Protein AF-A0A0F2T5V6-F1 (afdb_monomer)

Solvent-accessible surface area (backbone atoms only — not comparable to full-atom values): 11449 Å² total; per-residue (Å²): 108,44,72,58,45,30,74,75,73,66,50,85,58,50,65,55,74,74,67,22,70,65,42,23,23,46,69,69,61,73,32,53,75,87,64,97,45,69,65,64,42,52,53,49,51,52,53,54,53,60,55,44,34,98,45,65,91,40,64,34,50,67,50,94,61,90,59,61,88,82,62,82,61,71,64,54,71,70,58,58,59,87,53,86,87,57,65,39,65,46,63,62,56,50,34,65,69,25,43,89,42,48,70,47,66,53,26,66,60,22,43,55,20,37,46,36,30,45,31,28,47,83,26,32,42,34,35,38,40,29,32,17,31,73,27,80,57,7,29,43,41,49,59,29,17,48,54,50,15,53,49,46,44,51,28,34,60,32,54,27,31,37,39,35,44,36,32,26,72,23,62,58,84,50,70,66,39,58,77,70,36,30,71,70,32,41,46,41,28,56,48,27,60,72,68,47,77,42,60,73,46,78,46,79,77,72,40,80,33,87,94,95

pLDDT: mean 96.53, std 2.84, range [79.25, 98.88]

Foldseek 3Di:
DQVVCCVPVVDHDDPCRVDNPCCCLAPVVNAFDDDPDDVVVVVVVVVVVQQFDPFLVDFGDFDQAPADLPDDLVVLVVQQDPPLVDFGAVLVVCLSQFGVNDWDWTSCNYPVQWTWIWTHHNRGTATEIEGHCVPPHSADALGSLQRQLVSLQRCQSRLHEYEYEDDYQYHDDDPCRVVVPVVVSNVSNVVSVVPRPHHYHYDYSHDDDDPD

Nearest PDB structures (foldseek):
  7w5u-assembly1_D  TM=9.999E-01  e=1.428E-34  Streptomyces antibioticus
  8pn7-assembly1_A  TM=9.880E-01  e=5.980E-26  Methylorubrum extorquens AM1
  3n6r-assembly1_J  TM=9.888E-01  e=7.701E-26  Roseobacter denitrificans OCh 114
  6ybq-assembly1_D  TM=9.813E-01  e=3.606E-26  Methylorubrum extorquens AM1
  6ybp-assembly1_C  TM=9.726E-01  e=3.385E-26  Methylorubrum extorquens AM1

Radius of gyration: 18.68 Å; Cα contacts (8 Å, |Δi|>4): 381; chains: 1; bounding box: 42×42×58 Å

Structure (mmCIF, N/CA/C/O backbone):
data_AF-A0A0F2T5V6-F1
#
_entry.id   AF-A0A0F2T5V6-F1
#
loop_
_atom_site.group_PDB
_atom_site.id
_atom_site.type_symbol
_atom_site.label_atom_id
_atom_site.label_alt_id
_atom_site.label_comp_id
_atom_site.label_asym_id
_atom_site.label_entity_id
_atom_site.label_seq_id
_atom_site.pdbx_PDB_ins_code
_atom_site.Cartn_x
_atom_site.Cartn_y
_atom_site.Cartn_z
_atom_site.occupancy
_atom_site.B_iso_or_equiv
_atom_site.auth_seq_id
_atom_site.auth_comp_id
_atom_site.auth_asym_id
_atom_site.auth_atom_id
_atom_site.pdbx_PDB_model_num
ATOM 1 N N . GLY A 1 1 ? -12.783 -8.628 25.492 1.00 85.62 1 GLY A N 1
ATOM 2 C CA . GLY A 1 1 ? -14.042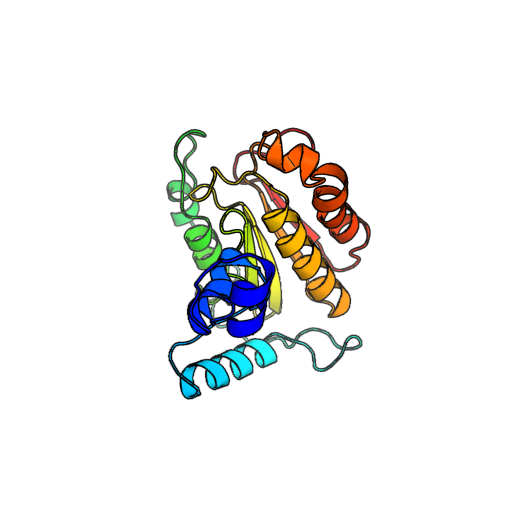 -9.259 25.049 1.00 85.62 1 GLY A CA 1
ATOM 3 C C . GLY A 1 1 ? -15.196 -8.306 25.300 1.00 85.62 1 GLY A C 1
ATOM 4 O O . GLY A 1 1 ? -15.058 -7.493 26.211 1.00 85.62 1 GLY A O 1
ATOM 5 N N . PRO A 1 2 ? -16.294 -8.378 24.528 1.00 91.31 2 PRO A N 1
ATOM 6 C CA . PRO A 1 2 ? -17.406 -7.427 24.624 1.00 91.31 2 PRO A CA 1
ATOM 7 C C . PRO A 1 2 ? -17.995 -7.271 26.028 1.00 91.31 2 PRO A C 1
ATOM 9 O O . PRO A 1 2 ? -18.293 -6.155 26.434 1.00 91.31 2 PRO A O 1
ATOM 12 N N . ASP A 1 3 ? -18.052 -8.357 26.803 1.00 92.44 3 ASP A N 1
ATOM 13 C CA . ASP A 1 3 ? -18.577 -8.334 28.175 1.00 92.44 3 ASP A CA 1
ATOM 14 C C . ASP A 1 3 ? -17.782 -7.389 29.090 1.00 92.44 3 ASP A C 1
ATOM 16 O O . ASP A 1 3 ? -18.350 -6.679 29.917 1.00 92.44 3 ASP A O 1
ATOM 20 N N . VAL A 1 4 ? -16.457 -7.334 28.911 1.00 94.25 4 VAL A N 1
ATOM 21 C CA . VAL A 1 4 ? -15.575 -6.442 29.679 1.00 94.25 4 VAL A CA 1
ATOM 22 C C . VAL A 1 4 ? -15.739 -4.993 29.225 1.00 94.25 4 VAL A C 1
ATOM 24 O O . VAL A 1 4 ? -15.753 -4.097 30.063 1.00 94.25 4 VAL A O 1
ATOM 27 N N . VAL A 1 5 ? -15.899 -4.761 27.917 1.00 91.88 5 VAL A N 1
ATOM 28 C CA . VAL A 1 5 ? -16.151 -3.418 27.368 1.00 91.88 5 VAL A CA 1
ATOM 29 C C . VAL A 1 5 ? -17.453 -2.874 27.949 1.00 91.88 5 VAL A C 1
ATOM 31 O O . VAL A 1 5 ? -17.449 -1.812 28.562 1.00 91.88 5 VAL A O 1
ATOM 34 N N . GLN A 1 6 ? -18.532 -3.655 27.900 1.00 93.00 6 GLN A N 1
ATOM 35 C CA . GLN A 1 6 ? -19.812 -3.246 28.467 1.00 93.00 6 GLN A CA 1
ATOM 36 C C . GLN A 1 6 ? -19.730 -2.986 29.977 1.00 93.00 6 GLN A C 1
ATOM 38 O O . GLN A 1 6 ? -20.313 -2.016 30.458 1.00 93.00 6 GLN A O 1
ATOM 43 N N . ALA A 1 7 ? -19.012 -3.822 30.731 1.00 93.94 7 ALA A N 1
ATOM 44 C CA . ALA A 1 7 ? -18.882 -3.654 32.177 1.00 93.94 7 ALA A CA 1
ATOM 45 C C . ALA A 1 7 ? -18.108 -2.384 32.578 1.00 93.94 7 ALA A C 1
ATOM 47 O O . ALA A 1 7 ? -18.398 -1.808 33.624 1.00 93.94 7 ALA A O 1
ATOM 48 N N . VAL A 1 8 ? -17.130 -1.953 31.771 1.00 95.50 8 VAL A N 1
ATOM 49 C CA . VAL A 1 8 ? -16.240 -0.824 32.096 1.00 95.50 8 VAL A CA 1
ATOM 50 C C . VAL A 1 8 ? -16.706 0.489 31.467 1.00 95.50 8 VAL A C 1
ATOM 52 O O . VAL A 1 8 ? -16.683 1.521 32.133 1.00 95.50 8 VAL A O 1
ATOM 55 N N . THR A 1 9 ? -17.115 0.472 30.197 1.00 92.12 9 THR A N 1
ATOM 56 C CA . THR A 1 9 ? -17.469 1.681 29.432 1.00 92.12 9 THR A CA 1
ATOM 57 C C . THR A 1 9 ? -18.978 1.861 29.268 1.00 92.12 9 THR A C 1
ATOM 59 O O . THR A 1 9 ? -19.432 2.954 28.942 1.00 92.12 9 THR A O 1
ATOM 62 N N . GLY A 1 10 ? -19.772 0.808 29.498 1.00 92.81 10 GLY A N 1
ATOM 63 C CA . GLY A 1 10 ? -21.214 0.798 29.236 1.00 92.81 10 GLY A CA 1
ATOM 64 C C . GLY A 1 10 ? -21.583 0.569 27.766 1.00 92.81 10 GLY A C 1
ATOM 65 O O . GLY A 1 10 ? -22.768 0.445 27.447 1.00 92.81 10 GLY A O 1
ATOM 66 N N . GLU A 1 11 ? -20.600 0.480 26.868 1.00 93.00 11 GLU A N 1
ATOM 67 C CA . GLU A 1 11 ? -20.832 0.289 25.438 1.00 93.00 11 GLU A CA 1
ATOM 68 C C . GLU A 1 11 ? -21.256 -1.151 25.132 1.00 93.00 11 GLU A C 1
ATOM 70 O O . GLU A 1 11 ? -20.617 -2.120 25.544 1.00 93.00 11 GLU A O 1
ATOM 75 N N . LYS A 1 12 ? -22.350 -1.298 24.380 1.00 93.69 12 LYS A N 1
ATOM 76 C CA . LYS A 1 12 ? -22.840 -2.599 23.914 1.00 93.69 12 LYS A CA 1
ATOM 77 C C . LYS A 1 12 ? -22.368 -2.835 22.491 1.00 93.69 12 LYS A C 1
ATOM 79 O O . LYS A 1 12 ? -22.786 -2.129 21.579 1.00 93.69 12 LYS A O 1
ATOM 84 N N . ILE A 1 13 ? -21.552 -3.863 22.302 1.00 94.56 13 ILE A N 1
ATOM 85 C CA . ILE A 1 13 ? -21.013 -4.233 20.996 1.00 94.56 13 ILE A CA 1
ATOM 86 C C . ILE A 1 13 ? -20.990 -5.754 20.855 1.00 94.56 13 ILE A C 1
ATOM 88 O O . ILE A 1 13 ? -20.848 -6.473 21.841 1.00 94.56 13 ILE A O 1
ATOM 92 N N . SER A 1 14 ? -21.175 -6.268 19.641 1.00 95.25 14 SER A N 1
ATOM 93 C CA . SER A 1 14 ? -21.030 -7.704 19.383 1.00 95.25 14 SER A CA 1
ATOM 94 C C . SER A 1 14 ? -19.549 -8.090 19.301 1.00 95.25 14 SER A C 1
ATOM 96 O O . SER A 1 14 ? -18.686 -7.230 19.133 1.00 95.25 14 SER A O 1
ATOM 98 N N . GLN A 1 15 ? -19.229 -9.387 19.372 1.00 93.25 15 GLN A N 1
ATOM 99 C CA . GLN A 1 15 ? -17.853 -9.849 19.128 1.00 93.25 15 GLN A CA 1
ATOM 100 C C . GLN A 1 15 ? -17.358 -9.424 17.738 1.00 93.25 15 GLN A C 1
ATOM 102 O O . GLN A 1 15 ? -16.267 -8.873 17.623 1.00 93.25 15 GLN A O 1
ATOM 107 N N . ASN A 1 16 ? -18.196 -9.598 16.709 1.00 92.75 16 ASN A N 1
ATOM 108 C CA . ASN A 1 16 ? -17.859 -9.209 15.341 1.00 92.75 16 ASN A CA 1
ATOM 109 C C . ASN A 1 16 ? -17.735 -7.684 15.174 1.00 92.75 16 ASN A C 1
ATOM 111 O O . ASN A 1 16 ? -16.861 -7.211 14.462 1.00 92.75 16 ASN A O 1
ATOM 115 N N . GLY A 1 17 ? -18.572 -6.900 15.859 1.00 92.69 17 GLY A N 1
ATOM 116 C CA . GLY A 1 17 ? -18.463 -5.439 15.844 1.00 92.69 17 GLY A CA 1
ATOM 117 C C . GLY A 1 17 ? -17.223 -4.920 16.575 1.00 92.69 17 GLY A C 1
ATOM 118 O O . GLY A 1 17 ? -16.722 -3.856 16.237 1.00 92.69 17 GLY A O 1
ATOM 119 N N . LEU A 1 18 ? -16.718 -5.666 17.562 1.00 92.81 18 LEU A N 1
ATOM 120 C CA . LEU A 1 18 ? -15.536 -5.282 18.333 1.00 92.81 18 LEU A CA 1
ATOM 121 C C . LEU A 1 18 ? -14.221 -5.645 17.630 1.00 92.81 18 LEU A C 1
ATOM 123 O O . LEU A 1 18 ? -13.251 -4.900 17.739 1.00 92.81 18 LEU A O 1
ATOM 127 N N . GLY A 1 19 ? -14.167 -6.794 16.956 1.00 95.19 19 GLY A N 1
ATOM 128 C CA . GLY A 1 19 ? -12.924 -7.332 16.389 1.00 95.19 19 GLY A CA 1
ATOM 129 C C . GLY A 1 19 ? -13.145 -8.345 15.271 1.00 95.19 19 GLY A C 1
ATOM 130 O O . GLY A 1 19 ? -12.407 -9.318 15.156 1.00 95.19 19 GLY A O 1
ATOM 131 N N . GLY A 1 20 ? -14.206 -8.167 14.489 1.00 96.62 20 GLY A N 1
ATOM 132 C CA . GLY A 1 20 ? -14.437 -8.947 13.279 1.00 96.62 20 GLY A CA 1
ATOM 133 C C . GLY A 1 20 ? -13.433 -8.618 12.175 1.00 96.62 20 GLY A C 1
ATOM 134 O O . GLY A 1 20 ? -12.728 -7.607 12.226 1.00 96.62 20 GLY A O 1
ATOM 135 N N . ALA A 1 21 ? -13.411 -9.460 11.142 1.00 96.75 21 ALA A N 1
ATOM 136 C CA . ALA A 1 21 ? -12.514 -9.312 9.997 1.00 96.75 21 ALA A CA 1
ATOM 137 C C . ALA A 1 21 ? -12.639 -7.927 9.331 1.00 96.75 21 ALA A C 1
ATOM 139 O O . ALA A 1 21 ? -11.629 -7.257 9.124 1.00 96.75 21 ALA A O 1
ATOM 140 N N . ASP A 1 22 ? -13.866 -7.446 9.100 1.00 96.12 22 ASP A N 1
ATOM 141 C CA . ASP A 1 22 ? -14.113 -6.129 8.493 1.00 96.12 22 ASP A CA 1
ATOM 142 C C . ASP A 1 22 ? -13.611 -4.965 9.356 1.00 96.12 22 ASP A C 1
ATOM 144 O O . ASP A 1 22 ? -13.083 -3.983 8.836 1.00 96.12 22 ASP A O 1
ATOM 148 N N . VAL A 1 23 ? -13.721 -5.076 10.684 1.00 97.44 23 VAL A N 1
ATOM 149 C CA . VAL A 1 23 ? -13.204 -4.057 11.611 1.00 97.44 23 VAL A CA 1
ATOM 150 C C . VAL A 1 23 ? -11.684 -3.988 11.499 1.00 97.44 23 VAL A C 1
ATOM 152 O O . VAL A 1 23 ? -11.110 -2.902 11.408 1.00 97.44 23 VAL A O 1
ATOM 155 N N . HIS A 1 24 ? -11.023 -5.143 11.449 1.00 98.19 24 HIS A N 1
ATOM 156 C CA . HIS A 1 24 ? -9.570 -5.203 11.353 1.00 98.19 24 HIS A CA 1
ATOM 157 C C . HIS A 1 24 ? -9.019 -4.829 9.978 1.00 98.19 24 HIS A C 1
ATOM 159 O O . HIS A 1 24 ? -7.926 -4.265 9.917 1.00 98.19 24 HIS A O 1
ATOM 165 N N . ALA A 1 25 ? -9.765 -5.099 8.908 1.00 97.56 25 ALA A N 1
ATOM 166 C CA . ALA A 1 25 ? -9.375 -4.783 7.539 1.00 97.56 25 ALA A CA 1
ATOM 167 C C . ALA A 1 25 ? -9.751 -3.366 7.096 1.00 97.56 25 ALA A C 1
ATOM 169 O O . ALA A 1 25 ? -9.127 -2.851 6.178 1.00 97.56 25 ALA A O 1
ATOM 170 N N . GLY A 1 26 ? -10.774 -2.752 7.702 1.00 97.00 26 GLY A N 1
ATOM 171 C CA . GLY A 1 26 ? -11.292 -1.443 7.293 1.00 97.00 26 GLY A CA 1
ATOM 172 C C . GLY A 1 26 ? -11.039 -0.309 8.284 1.00 97.00 26 GLY A C 1
ATOM 173 O O . GLY A 1 26 ? -10.899 0.841 7.878 1.00 97.00 26 GLY A O 1
ATOM 174 N N . VAL A 1 27 ? -10.959 -0.610 9.585 1.00 96.38 27 VAL A N 1
ATOM 175 C CA . VAL A 1 27 ? -10.883 0.416 10.639 1.00 96.38 27 VAL A CA 1
ATOM 176 C C . VAL A 1 27 ? -9.536 0.385 11.347 1.00 96.38 27 VAL A C 1
ATOM 178 O O . VAL A 1 27 ? -8.828 1.389 11.364 1.00 96.38 27 VAL A O 1
ATOM 181 N N . SER A 1 28 ? -9.164 -0.757 11.930 1.00 97.12 28 SER A N 1
ATOM 182 C CA . SER A 1 28 ? -7.981 -0.821 12.794 1.00 97.12 28 SER A CA 1
ATOM 183 C C . SER A 1 28 ? -6.663 -1.047 12.049 1.00 97.12 28 SER A C 1
ATOM 185 O O . SER A 1 28 ? -5.615 -0.923 12.674 1.00 97.12 28 SER A O 1
ATOM 187 N N . GLY A 1 29 ? -6.698 -1.455 10.774 1.00 97.25 29 GLY A N 1
ATOM 188 C CA . GLY A 1 29 ? -5.494 -1.760 9.985 1.00 97.25 29 GLY A CA 1
ATOM 189 C C . GLY A 1 29 ? -4.678 -2.945 10.508 1.00 97.25 29 GLY A C 1
ATOM 190 O O . GLY A 1 29 ? -3.466 -2.996 10.331 1.00 97.25 29 GLY A O 1
ATOM 191 N N . VAL A 1 30 ? -5.320 -3.872 11.228 1.00 98.25 30 VAL A N 1
ATOM 192 C CA . VAL A 1 30 ? -4.646 -5.055 11.793 1.00 98.25 30 VAL A CA 1
ATOM 193 C C . VAL A 1 30 ? -4.610 -6.198 10.779 1.00 98.25 30 VAL A C 1
ATOM 195 O O . VAL A 1 30 ? -3.648 -6.966 10.764 1.00 98.25 30 VAL A O 1
ATOM 198 N N . SER A 1 31 ? -5.641 -6.318 9.934 1.00 98.06 31 SER A N 1
ATOM 199 C CA . SER A 1 31 ? -5.705 -7.349 8.896 1.00 98.06 31 SER A CA 1
ATOM 200 C C . SER A 1 31 ? -5.347 -6.771 7.534 1.00 98.06 31 SER A C 1
ATOM 202 O O . SER A 1 31 ? -5.995 -5.838 7.069 1.00 98.06 31 SER A O 1
ATOM 204 N N . HIS A 1 32 ? -4.356 -7.373 6.879 1.00 98.38 32 HIS A N 1
ATOM 205 C CA . HIS A 1 32 ? -3.864 -6.953 5.563 1.00 98.38 32 HIS A CA 1
ATOM 206 C C . HIS A 1 32 ? -4.766 -7.415 4.418 1.00 98.38 32 HIS A C 1
ATOM 208 O O . HIS A 1 32 ? -4.920 -6.695 3.435 1.00 98.38 32 HIS A O 1
ATOM 214 N N . PHE A 1 33 ? -5.363 -8.595 4.586 1.00 97.81 33 PHE A N 1
ATOM 215 C CA . PHE A 1 33 ? -6.243 -9.258 3.633 1.00 97.81 33 PHE A CA 1
ATOM 216 C C . PHE A 1 33 ? -7.407 -9.887 4.396 1.00 97.81 33 PHE A C 1
ATOM 218 O O . PHE A 1 33 ? -7.238 -10.300 5.548 1.00 97.81 33 PHE A O 1
ATOM 225 N N . ILE A 1 34 ? -8.578 -9.951 3.769 1.00 96.94 34 ILE A N 1
ATOM 226 C CA . ILE A 1 34 ? -9.731 -10.716 4.248 1.00 96.94 34 ILE A CA 1
ATOM 227 C C . ILE A 1 34 ? -10.423 -11.349 3.048 1.00 96.94 34 ILE A C 1
ATOM 229 O O . ILE A 1 34 ? -10.486 -10.741 1.982 1.00 96.94 34 ILE A O 1
ATOM 233 N N . TYR A 1 35 ? -10.941 -12.555 3.243 1.00 96.94 35 TYR A N 1
ATOM 234 C CA . TYR A 1 35 ? -11.615 -13.343 2.217 1.00 96.94 35 TYR A CA 1
ATOM 235 C C . TYR A 1 35 ? -12.868 -13.970 2.814 1.00 96.94 35 TYR A C 1
ATOM 237 O O . TYR A 1 35 ? -12.939 -14.184 4.027 1.00 96.94 35 TYR A O 1
ATOM 245 N N . ASP A 1 36 ? -13.843 -14.257 1.958 1.00 95.69 36 ASP A N 1
ATOM 246 C CA . ASP A 1 36 ? -15.141 -14.784 2.385 1.00 95.69 36 ASP A CA 1
ATOM 247 C C . ASP A 1 36 ? -15.061 -16.257 2.822 1.00 95.69 36 ASP A C 1
ATOM 249 O O . ASP A 1 36 ? -15.913 -16.730 3.577 1.00 95.69 36 ASP A O 1
ATOM 253 N N . ASP A 1 37 ? -14.024 -16.977 2.384 1.00 97.81 37 ASP A N 1
ATOM 254 C CA . ASP A 1 37 ? -13.822 -18.392 2.674 1.00 97.81 37 ASP A CA 1
ATOM 255 C C . ASP A 1 37 ? -12.334 -18.787 2.790 1.00 97.81 37 ASP A C 1
ATOM 257 O O . ASP A 1 37 ? -11.419 -18.070 2.372 1.00 97.81 37 ASP A O 1
ATOM 261 N N . GLU A 1 38 ? -12.094 -19.954 3.394 1.00 98.06 38 GLU A N 1
ATOM 262 C CA . GLU A 1 38 ? -10.749 -20.482 3.648 1.00 98.06 38 GLU A CA 1
ATOM 263 C C . GLU A 1 38 ? -10.004 -20.877 2.371 1.00 98.06 38 GLU A C 1
ATOM 265 O O . GLU A 1 38 ? -8.781 -20.746 2.323 1.00 98.06 38 GLU A O 1
ATOM 270 N N . GLN A 1 39 ? -10.714 -21.363 1.350 1.00 98.12 39 GLN A N 1
ATOM 271 C CA . GLN A 1 39 ? -10.089 -21.811 0.112 1.00 98.12 39 GLN A CA 1
ATOM 272 C C . GLN A 1 39 ? -9.486 -20.613 -0.625 1.00 98.12 39 GLN A C 1
ATOM 274 O O . GLN A 1 39 ? -8.284 -20.623 -0.893 1.00 98.12 39 GLN A O 1
ATOM 279 N N . SER A 1 40 ? -10.280 -19.562 -0.845 1.00 97.00 40 SER A N 1
ATOM 280 C CA . SER A 1 40 ? -9.825 -18.302 -1.443 1.00 97.00 40 SER A CA 1
ATOM 281 C C . SER A 1 40 ? -8.666 -17.698 -0.641 1.00 97.00 40 SER A C 1
ATOM 283 O O . SER A 1 40 ? -7.647 -17.303 -1.201 1.00 97.00 40 SER A O 1
ATOM 285 N N . CYS A 1 41 ? -8.759 -17.714 0.695 1.00 97.88 41 CYS A N 1
ATOM 286 C CA . CYS A 1 41 ? -7.687 -17.240 1.572 1.00 97.88 41 CYS A CA 1
ATOM 287 C C . CYS A 1 41 ? -6.370 -18.010 1.371 1.00 97.88 41 CYS A C 1
ATOM 289 O O . CYS A 1 41 ? -5.303 -17.410 1.248 1.00 97.88 41 CYS A O 1
ATOM 291 N N . ILE A 1 42 ? -6.422 -19.343 1.321 1.00 98.38 42 ILE A N 1
ATOM 292 C CA . ILE A 1 42 ? -5.227 -20.177 1.141 1.00 98.38 42 ILE A CA 1
ATOM 293 C C . ILE A 1 42 ? -4.636 -19.999 -0.262 1.00 98.38 42 ILE A C 1
ATOM 295 O O . ILE A 1 42 ? -3.411 -19.968 -0.399 1.00 98.38 42 ILE A O 1
ATOM 299 N N . GLU A 1 43 ? -5.468 -19.888 -1.297 1.00 97.88 43 GLU A N 1
ATOM 300 C CA . GLU A 1 43 ? -5.024 -19.630 -2.673 1.00 97.88 43 GLU A CA 1
ATOM 301 C C . GLU A 1 43 ? -4.251 -18.307 -2.764 1.00 97.88 43 GLU A C 1
ATOM 303 O O . GLU A 1 43 ? -3.125 -18.276 -3.268 1.00 97.88 43 GLU A O 1
ATOM 308 N N . GLU A 1 44 ? -4.772 -17.255 -2.146 1.00 97.50 44 GLU A N 1
ATOM 309 C CA . GLU A 1 44 ? -4.145 -15.934 -2.118 1.00 97.50 44 GLU A CA 1
ATOM 310 C C . GLU A 1 44 ? -2.877 -15.889 -1.261 1.00 97.50 44 GLU A C 1
ATOM 312 O O . GLU A 1 44 ? -1.883 -15.270 -1.636 1.00 97.50 44 GLU A O 1
ATOM 317 N N . VAL A 1 45 ? -2.833 -16.631 -0.150 1.00 98.38 45 VAL A N 1
ATOM 318 C CA . VAL A 1 45 ? -1.589 -16.815 0.616 1.00 98.38 45 VAL A CA 1
AT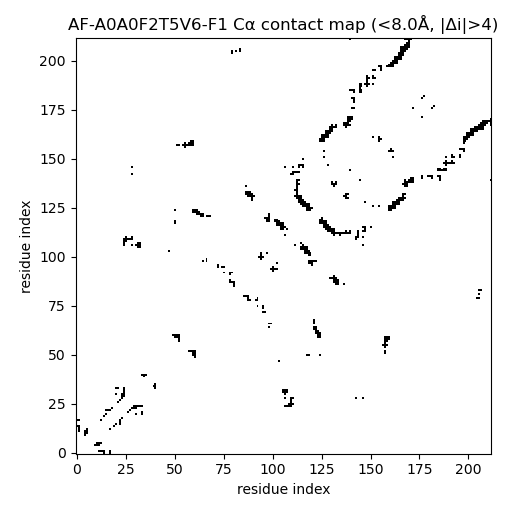OM 319 C C . VAL A 1 45 ? -0.515 -17.486 -0.243 1.00 98.38 45 VAL A C 1
ATOM 321 O O . VAL A 1 45 ? 0.654 -17.102 -0.175 1.00 98.38 45 VAL A O 1
ATOM 324 N N . ARG A 1 46 ? -0.874 -18.469 -1.079 1.00 98.19 46 ARG A N 1
ATOM 325 C CA . ARG A 1 46 ? 0.084 -19.097 -2.006 1.00 98.19 46 ARG A CA 1
ATOM 326 C C . ARG A 1 46 ? 0.548 -18.115 -3.076 1.00 98.19 46 ARG A C 1
ATOM 328 O O . ARG A 1 46 ? 1.735 -18.125 -3.401 1.00 98.19 46 ARG A O 1
ATOM 335 N N . TYR A 1 47 ? -0.346 -17.265 -3.579 1.00 97.81 47 TYR A N 1
ATOM 336 C CA . TYR A 1 47 ? 0.020 -16.217 -4.525 1.00 97.81 47 TYR A CA 1
ATOM 337 C C . TYR A 1 47 ? 0.971 -15.192 -3.892 1.00 97.81 47 TYR A C 1
ATOM 339 O O . TYR A 1 47 ? 2.045 -14.944 -4.440 1.00 97.81 47 TYR A O 1
ATOM 347 N N . LEU A 1 48 ? 0.679 -14.711 -2.680 1.00 98.25 48 LEU A N 1
ATOM 348 C CA . LEU A 1 48 ? 1.577 -13.849 -1.907 1.00 98.25 48 LEU A CA 1
ATOM 349 C C . LEU A 1 48 ? 2.962 -14.484 -1.726 1.00 98.25 48 LEU A C 1
ATOM 351 O O . LEU A 1 48 ? 3.976 -13.840 -1.983 1.00 98.25 48 LEU A O 1
ATOM 355 N N . LEU A 1 49 ? 3.027 -15.755 -1.319 1.00 98.06 49 LEU A N 1
ATOM 356 C CA . LEU A 1 49 ? 4.301 -16.466 -1.161 1.00 98.06 49 LEU A CA 1
ATOM 357 C C . LEU A 1 49 ? 5.068 -16.604 -2.482 1.00 98.06 49 LEU A C 1
ATOM 359 O O . LEU A 1 49 ? 6.294 -16.639 -2.464 1.00 98.06 49 LEU A O 1
ATOM 363 N N . SER A 1 50 ? 4.375 -16.642 -3.623 1.00 97.62 50 SER A N 1
ATOM 364 C CA . SER A 1 50 ? 5.018 -16.637 -4.942 1.00 97.62 50 SER A CA 1
ATOM 365 C C . SER A 1 50 ? 5.679 -15.299 -5.293 1.00 97.62 50 SER A C 1
ATOM 367 O O . SER A 1 50 ? 6.499 -15.261 -6.207 1.00 97.62 50 SER A O 1
ATOM 369 N N . LEU A 1 51 ? 5.347 -14.216 -4.583 1.00 98.25 51 LEU A N 1
ATOM 370 C CA . LEU A 1 51 ? 5.907 -12.872 -4.765 1.00 98.25 51 LEU A CA 1
ATOM 371 C C . LEU A 1 51 ? 7.013 -12.553 -3.744 1.00 98.25 51 LEU A C 1
ATOM 373 O O . LEU A 1 51 ? 7.692 -11.539 -3.870 1.00 98.25 51 LEU A O 1
ATOM 377 N N . LEU A 1 52 ? 7.230 -13.397 -2.734 1.00 98.12 52 LEU A N 1
ATOM 378 C CA . LEU A 1 52 ? 8.223 -13.156 -1.686 1.00 98.12 52 LEU A CA 1
ATOM 379 C C . LEU A 1 52 ? 9.445 -14.070 -1.859 1.00 98.12 52 LEU A C 1
ATOM 381 O O . LEU A 1 52 ? 9.300 -15.232 -2.246 1.00 98.12 52 LEU A O 1
ATOM 385 N N . PRO A 1 53 ? 10.666 -13.592 -1.554 1.00 97.88 53 PRO A N 1
ATOM 386 C CA . PRO A 1 53 ? 11.813 -14.483 -1.449 1.00 97.88 53 PRO A CA 1
ATOM 387 C C . PRO A 1 53 ? 11.650 -15.414 -0.241 1.00 97.88 53 PRO A C 1
ATOM 389 O O . PRO A 1 53 ? 10.947 -15.104 0.723 1.00 97.88 53 PRO A O 1
ATOM 392 N N . GLN A 1 54 ? 12.362 -16.542 -0.244 1.00 97.56 54 GLN A N 1
ATOM 393 C CA . GLN A 1 54 ? 12.335 -17.478 0.888 1.00 97.56 54 GLN A CA 1
ATOM 394 C C . GLN A 1 54 ? 12.930 -16.867 2.166 1.00 97.56 54 GLN A C 1
ATOM 396 O O . GLN A 1 54 ? 12.607 -17.284 3.277 1.00 97.56 54 GLN A O 1
ATOM 401 N N . ASN A 1 55 ? 13.835 -15.899 2.017 1.00 98.12 55 ASN A N 1
ATOM 402 C CA . ASN A 1 55 ? 14.486 -15.179 3.104 1.00 98.12 55 ASN A CA 1
ATOM 403 C C . ASN A 1 55 ? 15.129 -13.879 2.583 1.00 98.12 55 ASN A C 1
ATOM 405 O O . ASN A 1 55 ? 15.197 -13.639 1.383 1.00 98.12 55 ASN A O 1
ATOM 409 N N . ASN A 1 56 ? 15.654 -13.052 3.489 1.00 97.56 56 ASN A N 1
ATOM 410 C CA . ASN A 1 56 ? 16.246 -11.749 3.158 1.00 97.56 56 ASN A CA 1
ATOM 411 C C . ASN A 1 56 ? 17.620 -11.795 2.459 1.00 97.56 56 ASN A C 1
ATOM 413 O O . ASN A 1 56 ? 18.182 -10.742 2.162 1.00 97.56 56 ASN A O 1
ATOM 417 N N . ARG A 1 57 ? 18.201 -12.977 2.224 1.00 97.44 57 ARG A N 1
ATOM 418 C CA . ARG A 1 57 ? 19.481 -13.132 1.508 1.00 97.44 57 ARG A CA 1
ATOM 419 C C . ARG A 1 57 ? 19.299 -13.499 0.040 1.00 97.44 57 ARG A C 1
ATOM 421 O O . ARG A 1 57 ? 20.288 -13.615 -0.678 1.00 97.44 57 ARG A O 1
ATOM 428 N N . GLU A 1 58 ? 18.060 -13.700 -0.385 1.00 97.62 58 GLU A N 1
ATOM 429 C CA . GLU A 1 58 ? 17.701 -14.044 -1.752 1.00 97.62 58 GLU A CA 1
ATOM 430 C C . GLU A 1 58 ? 16.975 -12.875 -2.415 1.00 97.62 58 GLU A C 1
ATOM 432 O O . GLU A 1 58 ? 16.356 -12.038 -1.750 1.00 97.62 58 GLU A O 1
ATOM 437 N N . MET A 1 59 ? 17.069 -12.819 -3.742 1.00 97.56 59 MET A N 1
ATOM 438 C CA . MET A 1 59 ? 16.241 -11.918 -4.536 1.00 97.56 59 MET A CA 1
ATOM 439 C C . MET A 1 59 ? 14.819 -12.484 -4.628 1.00 97.56 59 MET A C 1
ATOM 441 O O . MET A 1 59 ? 14.656 -13.710 -4.592 1.00 97.56 59 MET A O 1
ATOM 445 N N . PRO A 1 60 ? 13.792 -11.632 -4.777 1.00 97.62 60 PRO A N 1
ATOM 446 C CA . PRO A 1 60 ? 12.439 -12.097 -5.049 1.00 97.62 60 PRO A CA 1
ATOM 447 C C . PRO A 1 60 ? 12.412 -13.011 -6.284 1.00 97.62 60 PRO A C 1
ATOM 449 O O . PRO A 1 60 ? 13.159 -12.771 -7.238 1.00 97.62 60 PRO A O 1
ATOM 452 N N . PRO A 1 61 ? 11.565 -14.052 -6.293 1.00 96.81 61 PRO A N 1
ATOM 453 C CA . PRO A 1 61 ? 11.490 -14.985 -7.412 1.00 96.81 61 PRO A CA 1
ATOM 454 C C . PRO A 1 61 ? 11.073 -14.248 -8.688 1.00 96.81 61 PRO A C 1
ATOM 456 O O . PRO A 1 61 ? 10.069 -13.537 -8.675 1.00 96.81 61 PRO A O 1
ATOM 459 N N . SER A 1 62 ? 11.799 -14.429 -9.791 1.00 96.19 62 SER A N 1
ATOM 460 C CA . SER A 1 62 ? 11.390 -13.953 -11.117 1.00 96.19 62 SER A CA 1
ATOM 461 C C . SER A 1 62 ? 10.728 -15.068 -11.924 1.00 96.19 62 SER A C 1
ATOM 463 O O . SER A 1 62 ? 10.949 -16.257 -11.678 1.00 96.19 62 SER A O 1
ATOM 465 N N . VAL A 1 63 ? 9.893 -14.683 -12.883 1.00 95.94 63 VAL A N 1
ATOM 466 C CA . VAL A 1 63 ? 9.234 -15.599 -13.822 1.00 95.94 63 VAL A CA 1
ATOM 467 C C . VAL A 1 63 ? 9.492 -15.134 -15.247 1.00 95.94 63 VAL A C 1
ATOM 469 O O . VAL A 1 63 ? 9.762 -13.962 -15.476 1.00 95.94 63 VAL A O 1
ATOM 472 N N . VAL A 1 64 ? 9.419 -16.044 -16.213 1.00 95.94 64 VAL A N 1
ATOM 473 C CA . VAL A 1 64 ? 9.368 -15.633 -17.619 1.00 95.94 64 VAL A CA 1
ATOM 474 C C . VAL A 1 64 ? 7.961 -15.112 -17.881 1.00 95.94 64 VAL A C 1
ATOM 476 O O . VAL A 1 64 ? 6.998 -15.827 -17.610 1.00 95.94 64 VAL A O 1
ATOM 479 N N . THR A 1 65 ? 7.857 -13.884 -18.379 1.00 95.69 65 THR A N 1
ATOM 480 C CA . THR A 1 65 ? 6.590 -13.285 -18.803 1.00 95.69 65 THR A CA 1
ATOM 481 C C . THR A 1 65 ? 6.490 -13.275 -20.326 1.00 95.69 65 THR A C 1
ATOM 483 O O . THR A 1 65 ? 7.500 -13.180 -21.026 1.00 95.69 65 THR A O 1
ATOM 486 N N . GLU A 1 66 ? 5.268 -13.404 -20.838 1.00 95.50 66 GLU A N 1
ATOM 487 C CA . GLU A 1 66 ? 4.959 -13.182 -22.255 1.00 95.50 66 GLU A CA 1
ATOM 488 C C . GLU A 1 66 ? 4.451 -11.752 -22.510 1.00 95.50 66 GLU A C 1
ATOM 490 O O . GLU A 1 66 ? 4.237 -11.386 -23.667 1.00 95.50 66 GLU A O 1
ATOM 495 N N . ASP A 1 67 ? 4.264 -10.936 -21.460 1.00 96.00 67 ASP A N 1
ATOM 496 C CA . ASP A 1 67 ? 3.906 -9.521 -21.603 1.00 96.00 67 ASP A CA 1
ATOM 497 C C . ASP A 1 67 ? 5.090 -8.735 -22.201 1.00 96.00 67 ASP A C 1
ATOM 499 O O . ASP A 1 67 ? 6.184 -8.734 -21.626 1.00 96.00 67 ASP A O 1
ATOM 503 N N . PRO A 1 68 ? 4.938 -8.092 -23.375 1.00 95.69 68 PRO A N 1
ATOM 504 C CA . PRO A 1 68 ? 6.037 -7.373 -24.002 1.00 95.69 68 PRO A CA 1
ATOM 505 C C . PRO A 1 68 ? 6.474 -6.151 -23.186 1.00 95.69 68 PRO A C 1
ATOM 507 O O . PRO A 1 68 ? 5.702 -5.214 -23.001 1.00 95.69 68 PRO A O 1
ATOM 510 N N . VAL A 1 69 ? 7.762 -6.079 -22.838 1.00 93.25 69 VAL A N 1
ATOM 511 C CA . VAL A 1 69 ? 8.354 -4.924 -22.126 1.00 93.25 69 VAL A CA 1
ATOM 512 C C . VAL A 1 69 ? 8.224 -3.591 -22.878 1.00 93.25 69 VAL A C 1
ATOM 514 O O . VAL A 1 69 ? 8.224 -2.529 -22.270 1.00 93.25 69 VAL A O 1
ATOM 517 N N . GLU A 1 70 ? 8.087 -3.648 -24.206 1.00 94.25 70 GLU A N 1
ATOM 518 C CA . GLU A 1 70 ? 7.891 -2.487 -25.087 1.00 94.25 70 GLU A CA 1
ATOM 519 C C . GLU A 1 70 ? 6.407 -2.258 -25.442 1.00 94.25 70 GLU A C 1
ATOM 521 O O . GLU A 1 70 ? 6.093 -1.553 -26.412 1.00 94.25 70 GLU A O 1
ATOM 526 N N . ARG A 1 71 ? 5.465 -2.890 -24.719 1.00 94.94 71 ARG A N 1
ATOM 527 C CA . ARG A 1 71 ? 4.029 -2.660 -24.915 1.00 94.94 71 ARG A CA 1
ATOM 528 C C . ARG A 1 71 ? 3.738 -1.168 -24.786 1.00 94.94 71 ARG A C 1
ATOM 530 O O . ARG A 1 71 ? 4.146 -0.504 -23.841 1.00 94.94 71 ARG A O 1
ATOM 537 N N . ARG A 1 72 ? 2.988 -0.632 -25.750 1.00 93.44 72 ARG A N 1
ATOM 538 C CA . ARG A 1 72 ? 2.490 0.740 -25.661 1.00 93.44 72 ARG A CA 1
ATOM 539 C C . ARG A 1 72 ? 1.341 0.817 -24.673 1.00 93.44 72 ARG A C 1
ATOM 541 O O . ARG A 1 72 ? 0.370 0.076 -24.802 1.00 93.44 72 ARG A O 1
ATOM 548 N N . ASN A 1 73 ? 1.424 1.788 -23.777 1.00 92.62 73 ASN A N 1
ATOM 549 C CA . ASN A 1 73 ? 0.397 2.081 -22.789 1.00 92.62 73 ASN A CA 1
ATOM 550 C C . ASN A 1 73 ? -0.381 3.350 -23.154 1.00 92.62 73 ASN A C 1
ATOM 552 O O . ASN A 1 73 ? -0.507 4.276 -22.352 1.00 92.62 73 ASN A O 1
ATOM 556 N N . ASP A 1 74 ? -0.873 3.426 -24.395 1.00 93.75 74 ASP A N 1
ATOM 557 C CA . ASP A 1 74 ? -1.532 4.633 -24.919 1.00 93.75 74 ASP A CA 1
ATOM 558 C C . ASP A 1 74 ? -2.787 5.008 -24.099 1.00 93.75 74 ASP A C 1
ATOM 560 O O . ASP A 1 74 ? -3.148 6.181 -24.021 1.00 93.75 74 ASP A O 1
ATOM 564 N N . SER A 1 75 ? -3.403 4.034 -23.414 1.00 93.25 75 SER A N 1
ATOM 565 C CA . SER A 1 75 ? -4.544 4.247 -22.514 1.00 93.25 75 SER A CA 1
ATOM 566 C C . SER A 1 75 ? -4.221 5.164 -21.322 1.00 93.25 75 SER A C 1
ATOM 568 O O . SER A 1 75 ? -5.108 5.861 -20.821 1.00 93.25 75 SER A O 1
ATOM 570 N N . LEU A 1 76 ? -2.951 5.244 -20.898 1.00 94.00 76 LEU A N 1
ATOM 571 C CA . LEU A 1 76 ? -2.514 6.109 -19.795 1.00 94.00 76 LEU A CA 1
ATOM 572 C C . LEU A 1 76 ? -2.740 7.598 -20.086 1.00 94.00 76 LEU A C 1
ATOM 574 O O . LEU A 1 76 ? -2.951 8.371 -19.149 1.00 94.00 76 LEU A O 1
ATOM 578 N N . LEU A 1 77 ? -2.735 7.992 -21.366 1.00 91.81 77 LEU A N 1
ATOM 579 C CA . LEU A 1 77 ? -2.979 9.373 -21.797 1.00 91.81 77 LEU A CA 1
ATOM 580 C C . LEU A 1 77 ? -4.394 9.849 -21.445 1.00 91.81 77 LEU A C 1
ATOM 582 O O . LEU A 1 77 ? -4.593 11.032 -21.175 1.00 91.81 77 LEU A O 1
ATOM 586 N N . ASP A 1 78 ? -5.355 8.925 -21.423 1.00 91.94 78 ASP A N 1
ATOM 587 C CA . ASP A 1 78 ? -6.750 9.207 -21.088 1.00 91.94 78 ASP A CA 1
ATOM 588 C C . ASP A 1 78 ? -7.059 8.930 -19.607 1.00 91.94 78 ASP A C 1
ATOM 590 O O . ASP A 1 78 ? -7.914 9.597 -19.014 1.00 91.94 78 ASP A O 1
ATOM 594 N N . LEU A 1 79 ? -6.367 7.958 -18.995 1.00 94.56 79 LEU A N 1
ATOM 595 C CA . LEU A 1 79 ? -6.571 7.567 -17.596 1.00 94.56 79 LEU A CA 1
ATOM 596 C C . LEU A 1 79 ? -6.141 8.651 -16.603 1.00 94.56 79 LEU A C 1
ATOM 598 O O . LEU A 1 79 ? -6.810 8.825 -15.583 1.00 94.56 79 LEU A O 1
ATOM 602 N N . VAL A 1 80 ? -5.059 9.383 -16.889 1.00 94.25 80 VAL A N 1
ATOM 603 C CA . VAL A 1 80 ? -4.558 10.464 -16.026 1.00 94.25 80 VAL A CA 1
ATOM 604 C C . VAL A 1 80 ? -5.005 11.820 -16.591 1.00 94.25 80 VAL A C 1
ATOM 606 O O . VAL A 1 80 ? -4.352 12.372 -17.478 1.00 94.25 80 VAL A O 1
ATOM 609 N N . PRO A 1 81 ? -6.114 12.408 -16.101 1.00 91.88 81 PRO A N 1
ATOM 610 C CA . PRO A 1 81 ? -6.627 13.659 -16.634 1.00 91.88 81 PRO A CA 1
ATOM 611 C C . PRO A 1 81 ? -5.687 14.830 -16.329 1.00 91.88 81 PRO A C 1
ATOM 613 O O . PRO A 1 81 ? -5.257 15.027 -15.190 1.00 91.88 81 PRO A O 1
ATOM 616 N N . ALA A 1 82 ? -5.474 15.681 -17.335 1.00 88.44 82 ALA A N 1
ATOM 617 C CA . ALA A 1 82 ? -4.715 16.925 -17.191 1.00 88.44 82 ALA A CA 1
ATOM 618 C C . ALA A 1 82 ? -5.363 17.919 -16.203 1.00 88.44 82 ALA A C 1
ATOM 620 O O . ALA A 1 82 ? -4.669 18.726 -15.586 1.00 88.44 82 ALA A O 1
ATOM 621 N N . ASP A 1 83 ? -6.689 17.862 -16.031 1.00 90.56 83 ASP A N 1
ATOM 622 C CA . ASP A 1 83 ? -7.396 18.638 -15.010 1.00 90.56 83 ASP A CA 1
ATOM 623 C C . ASP A 1 83 ? -7.117 18.067 -13.610 1.00 90.56 83 ASP A C 1
ATOM 625 O O . ASP A 1 83 ? -7.569 16.973 -13.264 1.00 90.56 83 ASP A O 1
ATOM 629 N N . GLY A 1 84 ? -6.404 18.837 -12.783 1.00 85.19 84 GLY A N 1
ATOM 630 C CA . GLY A 1 84 ? -6.057 18.486 -11.403 1.00 85.19 84 GLY A CA 1
ATOM 631 C C . GLY A 1 84 ? -7.247 18.291 -10.458 1.00 85.19 84 GLY A C 1
ATOM 632 O O . GLY A 1 84 ? -7.086 17.647 -9.419 1.00 85.19 84 GLY A O 1
ATOM 633 N N . ASN A 1 85 ? -8.434 18.801 -10.807 1.00 88.81 85 ASN A N 1
ATOM 634 C CA . ASN A 1 85 ? -9.648 18.652 -10.000 1.00 88.81 85 ASN A CA 1
ATOM 635 C C . ASN A 1 85 ? -10.403 17.351 -10.286 1.00 88.81 85 ASN A C 1
ATOM 637 O O . ASN A 1 85 ? -11.241 16.939 -9.483 1.00 88.81 85 ASN A O 1
ATOM 641 N N . ARG A 1 86 ? -10.127 16.691 -11.417 1.00 93.44 86 ARG A N 1
ATOM 642 C CA . ARG A 1 86 ? -10.795 15.444 -11.789 1.00 93.44 86 ARG A CA 1
ATOM 643 C C . ARG A 1 86 ? -10.066 14.252 -11.154 1.00 93.44 86 ARG A C 1
ATOM 645 O O . ARG A 1 86 ? -8.893 14.034 -11.469 1.00 93.44 86 ARG A O 1
ATOM 652 N N . PRO A 1 87 ? -10.704 13.468 -10.267 1.00 95.94 87 PRO A N 1
ATOM 653 C CA . PRO A 1 87 ? -10.097 12.243 -9.760 1.00 95.94 87 PRO A CA 1
ATOM 654 C C . PRO A 1 87 ? -10.100 11.154 -10.842 1.00 95.94 87 PRO A C 1
ATOM 656 O O . PRO A 1 87 ? -10.936 11.159 -11.748 1.00 95.94 87 PRO A O 1
ATOM 659 N N . TYR A 1 88 ? -9.181 10.206 -10.714 1.00 97.75 88 TYR A N 1
ATOM 660 C CA . TYR A 1 88 ? -9.089 8.993 -11.523 1.00 97.75 88 TYR A CA 1
ATOM 661 C C . TYR A 1 88 ? -8.687 7.827 -10.624 1.00 97.75 88 TYR A C 1
ATOM 663 O O . TYR A 1 88 ? -8.207 8.048 -9.510 1.00 97.75 88 TYR A O 1
ATOM 671 N N . ASP A 1 89 ? -8.913 6.607 -11.098 1.00 97.88 89 ASP A N 1
ATOM 672 C CA . ASP A 1 89 ? -8.556 5.410 -10.350 1.00 97.88 89 ASP A CA 1
ATOM 673 C C . ASP A 1 89 ? -7.098 5.029 -10.622 1.00 97.88 89 ASP A C 1
ATOM 675 O O . ASP A 1 89 ? -6.751 4.580 -11.716 1.00 97.88 89 ASP A O 1
ATOM 679 N N . MET A 1 90 ? -6.245 5.188 -9.610 1.00 98.44 90 MET A N 1
ATOM 680 C CA . MET A 1 90 ? -4.838 4.798 -9.695 1.00 98.44 90 MET A CA 1
ATOM 681 C C . MET A 1 90 ? -4.651 3.287 -9.915 1.00 98.44 90 MET A C 1
ATOM 683 O O . MET A 1 90 ? -3.639 2.880 -10.479 1.00 98.44 90 MET A O 1
ATOM 687 N N . ARG A 1 91 ? -5.630 2.442 -9.558 1.00 98.56 91 ARG A N 1
ATOM 688 C CA . ARG A 1 91 ? -5.560 0.999 -9.844 1.00 98.56 91 ARG A CA 1
ATOM 689 C C . ARG A 1 91 ? -5.537 0.721 -11.337 1.00 98.56 91 ARG A C 1
ATOM 691 O O . ARG A 1 91 ? -4.772 -0.125 -11.765 1.00 98.56 91 ARG A O 1
ATOM 698 N N . LYS A 1 92 ? -6.273 1.496 -12.140 1.00 98.25 92 LYS A N 1
ATOM 699 C CA . LYS A 1 92 ? -6.246 1.374 -13.607 1.00 98.25 92 LYS A CA 1
ATOM 700 C C . LYS A 1 92 ? -4.900 1.747 -14.211 1.00 98.25 92 LYS A C 1
ATOM 702 O O . LYS A 1 92 ? -4.504 1.164 -15.210 1.00 98.25 92 LYS A O 1
ATOM 707 N N . VAL A 1 93 ? -4.181 2.677 -13.586 1.00 98.25 93 VAL A N 1
ATOM 708 C CA . VAL A 1 93 ? -2.797 2.980 -13.968 1.00 98.25 93 VAL A CA 1
ATOM 709 C C . VAL A 1 93 ? -1.877 1.813 -13.609 1.00 98.25 93 VAL A C 1
ATOM 711 O O . VAL A 1 93 ? -1.054 1.434 -14.430 1.00 98.25 93 VAL A O 1
ATOM 714 N N . ILE A 1 94 ? -2.036 1.222 -12.418 1.00 98.50 94 ILE A N 1
ATOM 715 C CA . ILE A 1 94 ? -1.255 0.053 -11.986 1.00 98.50 94 ILE A CA 1
ATOM 716 C C . ILE A 1 94 ? -1.519 -1.155 -12.898 1.00 98.50 94 ILE A C 1
ATOM 718 O O . ILE A 1 94 ? -0.564 -1.716 -13.418 1.00 98.50 94 ILE A O 1
ATOM 722 N N . GLU A 1 95 ? -2.785 -1.504 -13.149 1.00 98.06 95 GLU A N 1
ATOM 723 C CA . GLU A 1 95 ? -3.199 -2.565 -14.086 1.00 98.06 95 GLU A CA 1
ATOM 724 C C . GLU A 1 95 ? -2.554 -2.390 -15.466 1.00 98.06 95 GLU A C 1
ATOM 726 O O . GLU A 1 95 ? -2.182 -3.358 -16.115 1.00 98.06 95 GLU A O 1
ATOM 731 N N . GLU A 1 96 ? -2.401 -1.152 -15.929 1.00 97.38 96 GLU A N 1
ATOM 732 C CA . GLU A 1 96 ? -1.851 -0.902 -17.253 1.00 97.38 96 GLU A CA 1
ATOM 733 C C . GLU A 1 96 ? -0.324 -1.059 -17.315 1.00 97.38 96 GLU A C 1
ATOM 735 O O . GLU A 1 96 ? 0.190 -1.365 -18.386 1.00 97.38 96 GLU A O 1
ATOM 740 N N . ILE A 1 97 ? 0.411 -0.890 -16.210 1.00 96.69 97 ILE A N 1
ATOM 741 C CA . ILE A 1 97 ? 1.890 -0.925 -16.209 1.00 96.69 97 ILE A CA 1
ATOM 742 C C . ILE A 1 97 ? 2.496 -2.251 -15.739 1.00 96.69 97 ILE A C 1
ATOM 744 O O . ILE A 1 97 ? 3.673 -2.492 -15.999 1.00 96.69 97 ILE A O 1
ATOM 748 N N . VAL A 1 98 ? 1.745 -3.067 -15.000 1.00 98.06 98 VAL A N 1
ATOM 749 C CA . VAL A 1 98 ? 2.236 -4.350 -14.474 1.00 98.06 98 VAL A CA 1
ATOM 750 C C . VAL A 1 98 ? 1.961 -5.481 -15.456 1.00 98.06 98 VAL A C 1
ATOM 752 O O . VAL A 1 98 ? 1.044 -5.394 -16.276 1.00 98.06 98 VAL A O 1
ATOM 755 N N . ASP A 1 99 ? 2.742 -6.554 -15.353 1.00 98.12 99 ASP A N 1
ATOM 756 C CA . ASP A 1 99 ? 2.616 -7.720 -16.224 1.00 98.12 99 ASP A CA 1
ATOM 757 C C . ASP A 1 99 ? 1.190 -8.280 -16.167 1.00 98.12 99 ASP A C 1
ATOM 759 O O . ASP A 1 99 ? 0.668 -8.585 -15.091 1.00 98.12 99 ASP A O 1
ATOM 763 N N . HIS A 1 100 ? 0.554 -8.402 -17.332 1.00 96.81 100 HIS A N 1
ATOM 764 C CA . HIS A 1 100 ? -0.810 -8.912 -17.504 1.00 96.81 100 HIS A CA 1
ATOM 765 C C . HIS A 1 100 ? -1.890 -8.171 -16.689 1.00 96.81 100 HIS A C 1
ATOM 767 O O . HIS A 1 100 ? -3.019 -8.651 -16.580 1.00 96.81 100 HIS A O 1
ATOM 773 N N . GLY A 1 101 ? -1.568 -7.001 -16.130 1.00 97.06 101 GLY A N 1
ATOM 774 C CA . GLY A 1 101 ? -2.427 -6.281 -15.193 1.00 97.06 101 GLY A CA 1
ATOM 775 C C . GLY A 1 101 ? -2.646 -6.988 -13.856 1.00 97.06 101 GLY A C 1
ATOM 776 O O . GLY A 1 101 ? -3.563 -6.624 -13.121 1.00 97.06 101 GLY A O 1
ATOM 777 N N . GLU A 1 102 ? -1.818 -7.980 -13.522 1.00 97.81 102 GLU A N 1
ATOM 778 C CA . GLU A 1 102 ? -1.943 -8.761 -12.296 1.00 97.81 102 GLU A CA 1
ATOM 779 C C . GLU A 1 102 ? -1.199 -8.111 -11.129 1.00 97.81 102 GLU A C 1
ATOM 781 O O . GLU A 1 102 ? -0.009 -7.791 -11.193 1.00 97.81 102 GLU A O 1
ATOM 786 N N . TYR A 1 103 ? -1.903 -7.950 -10.011 1.00 98.25 103 TYR A N 1
ATOM 787 C CA . TYR A 1 103 ? -1.336 -7.364 -8.809 1.00 98.25 103 TYR A CA 1
ATOM 788 C C . TYR A 1 103 ? -2.044 -7.847 -7.540 1.00 98.25 103 TYR A C 1
ATOM 790 O O . TYR A 1 103 ? -3.181 -8.308 -7.579 1.00 98.25 103 TYR A O 1
ATOM 798 N N . LEU A 1 104 ? -1.365 -7.714 -6.400 1.00 98.38 104 LEU A N 1
ATOM 799 C CA . LEU A 1 104 ? -1.880 -8.027 -5.070 1.00 98.38 104 LEU A CA 1
ATOM 800 C C . LEU A 1 104 ? -1.840 -6.774 -4.187 1.00 98.38 104 LEU A C 1
ATOM 802 O O . LEU A 1 104 ? -0.762 -6.299 -3.819 1.00 98.38 104 LEU A O 1
ATOM 806 N N . GLU A 1 105 ? -3.006 -6.230 -3.836 1.00 98.56 105 GLU A N 1
ATOM 807 C CA . GLU A 1 105 ? -3.117 -5.026 -3.004 1.00 98.56 105 GLU A CA 1
ATOM 808 C C . GLU A 1 105 ? -3.134 -5.355 -1.506 1.00 98.56 105 GLU A C 1
ATOM 810 O O . GLU A 1 105 ? -4.028 -6.020 -0.991 1.00 98.56 105 GLU A O 1
ATOM 815 N N . VAL A 1 106 ? -2.152 -4.828 -0.779 1.00 98.50 106 VAL A N 1
ATOM 816 C CA . VAL A 1 106 ? -2.038 -4.939 0.676 1.00 98.50 106 VAL A CA 1
ATOM 817 C C . VAL A 1 106 ? -2.882 -3.857 1.346 1.00 98.50 106 VAL A C 1
ATOM 819 O O . VAL A 1 106 ? -2.757 -2.671 1.023 1.00 98.50 106 VAL A O 1
ATOM 822 N N . HIS A 1 107 ? -3.679 -4.240 2.352 1.00 98.56 107 HIS A N 1
ATOM 823 C CA . HIS A 1 107 ? -4.581 -3.331 3.070 1.00 98.56 107 HIS A CA 1
ATOM 824 C C . HIS A 1 107 ? -5.572 -2.620 2.129 1.00 98.56 107 HIS A C 1
ATOM 826 O O . HIS A 1 107 ? -5.793 -1.418 2.260 1.00 98.56 107 HIS A O 1
ATOM 832 N N . GLU A 1 108 ? -6.182 -3.337 1.182 1.00 98.06 108 GLU A N 1
ATOM 833 C CA . GLU A 1 108 ? -7.115 -2.758 0.197 1.00 98.06 108 GLU A CA 1
ATOM 834 C C . GLU A 1 108 ? -8.236 -1.919 0.846 1.00 98.06 108 GLU A C 1
ATOM 836 O O . GLU A 1 108 ? -8.605 -0.854 0.350 1.00 98.06 108 GLU A O 1
ATOM 841 N N . ARG A 1 109 ? -8.747 -2.366 2.001 1.00 98.25 109 ARG A N 1
ATOM 842 C CA . ARG A 1 109 ? -9.885 -1.744 2.699 1.00 98.25 109 ARG A CA 1
ATOM 843 C C . ARG A 1 109 ? -9.492 -0.703 3.758 1.00 98.25 109 ARG A C 1
ATOM 845 O O . ARG A 1 109 ? -10.377 -0.022 4.271 1.00 98.25 109 ARG A O 1
ATOM 852 N N . TRP A 1 110 ? -8.201 -0.527 4.061 1.00 98.62 110 TRP A N 1
ATOM 853 C CA . TRP A 1 110 ? -7.708 0.411 5.080 1.00 98.62 110 TRP A CA 1
ATOM 854 C C . TRP A 1 110 ? -6.753 1.445 4.483 1.00 98.62 110 TRP A C 1
ATOM 856 O O . TRP A 1 110 ? -5.887 1.112 3.673 1.00 98.62 110 TRP A O 1
ATOM 866 N N . ALA A 1 111 ? -6.905 2.708 4.901 1.00 98.31 111 ALA A N 1
ATOM 867 C CA . ALA A 1 111 ? -6.152 3.845 4.361 1.00 98.31 111 ALA A CA 1
ATOM 868 C C . ALA A 1 111 ? -6.157 3.863 2.820 1.00 98.31 111 ALA A C 1
ATOM 870 O O . ALA A 1 111 ? -5.120 3.802 2.157 1.00 98.31 111 ALA A O 1
ATOM 871 N N . THR A 1 112 ? -7.361 3.884 2.244 1.00 98.44 112 THR A N 1
ATOM 872 C CA . THR A 1 112 ? -7.600 3.697 0.801 1.00 98.44 112 THR A CA 1
ATOM 873 C C . THR A 1 112 ? -7.109 4.857 -0.073 1.00 98.44 112 THR A C 1
ATOM 875 O O . THR A 1 112 ? -7.156 4.766 -1.294 1.00 98.44 112 THR A O 1
ATOM 878 N N . ASN A 1 113 ? -6.638 5.941 0.545 1.00 98.44 113 ASN A N 1
ATOM 879 C CA . ASN A 1 113 ? -5.970 7.097 -0.057 1.00 98.44 113 ASN A CA 1
ATOM 880 C C . ASN A 1 113 ? -4.519 6.810 -0.492 1.00 98.44 113 ASN A C 1
ATOM 882 O O . ASN A 1 113 ? -3.957 7.586 -1.269 1.00 98.44 113 ASN A O 1
ATOM 886 N N . VAL A 1 114 ? -3.936 5.682 -0.063 1.00 98.69 114 VAL A N 1
ATOM 887 C CA . VAL A 1 114 ? -2.671 5.147 -0.584 1.00 98.69 114 VAL A CA 1
ATOM 888 C C . VAL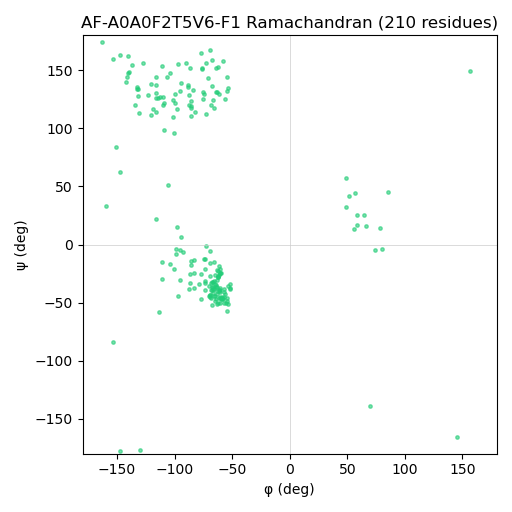 A 1 114 ? -2.804 3.657 -0.912 1.00 98.69 114 VAL A C 1
ATOM 890 O O . VAL A 1 114 ? -3.329 2.863 -0.129 1.00 98.69 114 VAL A O 1
ATOM 893 N N . LEU A 1 115 ? -2.308 3.269 -2.078 1.00 98.88 115 LEU A N 1
ATOM 894 C CA . LEU A 1 115 ? -2.214 1.892 -2.540 1.00 98.88 115 LEU A CA 1
ATOM 895 C C . LEU A 1 115 ? -0.825 1.352 -2.198 1.00 98.88 115 LEU A C 1
ATOM 897 O O . LEU A 1 115 ? 0.177 2.057 -2.329 1.00 98.88 115 LEU A O 1
ATOM 901 N N . CYS A 1 116 ? -0.770 0.106 -1.743 1.00 98.88 116 CYS A N 1
ATOM 902 C CA . CYS A 1 116 ? 0.463 -0.639 -1.508 1.00 98.88 116 CYS A CA 1
ATOM 903 C C . CYS A 1 116 ? 0.287 -1.992 -2.175 1.00 98.88 116 CYS A C 1
ATOM 905 O O . CYS A 1 116 ? -0.583 -2.758 -1.775 1.00 98.88 116 CYS A O 1
ATOM 907 N N . VAL A 1 117 ? 1.051 -2.252 -3.223 1.00 98.75 117 VAL A N 1
ATOM 908 C CA . VAL A 1 117 ? 0.769 -3.329 -4.166 1.00 98.75 117 VAL A CA 1
ATOM 909 C C . VAL A 1 117 ? 2.035 -4.132 -4.420 1.00 98.75 117 VAL A C 1
ATOM 911 O O . VAL A 1 117 ? 3.097 -3.553 -4.620 1.00 98.75 117 VAL A O 1
ATOM 914 N N . LEU A 1 118 ? 1.935 -5.458 -4.426 1.00 98.81 118 LEU A N 1
ATOM 915 C CA . LEU A 1 118 ? 2.958 -6.334 -4.993 1.00 98.81 118 LEU A CA 1
ATOM 916 C C . LEU A 1 118 ? 2.511 -6.757 -6.388 1.00 98.81 118 LEU A C 1
ATOM 918 O O . LEU A 1 118 ? 1.386 -7.212 -6.563 1.00 98.81 118 LEU A O 1
ATOM 922 N N . ALA A 1 119 ? 3.386 -6.611 -7.370 1.00 98.50 119 ALA A N 1
ATOM 923 C CA . ALA A 1 119 ? 3.116 -7.006 -8.746 1.00 98.50 119 ALA A CA 1
ATOM 924 C C . ALA A 1 119 ? 4.403 -7.478 -9.422 1.00 98.50 119 ALA A C 1
ATOM 926 O O . ALA A 1 119 ? 5.465 -7.512 -8.791 1.00 98.50 119 ALA A O 1
ATOM 927 N N . ARG A 1 120 ? 4.318 -7.830 -10.705 1.00 98.44 120 ARG A N 1
ATOM 928 C CA . ARG A 1 120 ? 5.484 -8.127 -11.539 1.00 98.44 120 ARG A CA 1
ATOM 929 C C . ARG A 1 120 ? 5.611 -7.117 -12.672 1.00 98.44 120 ARG A C 1
ATOM 931 O O . ARG A 1 120 ? 4.606 -6.623 -13.172 1.00 98.44 120 ARG A O 1
ATOM 938 N N . VAL A 1 121 ? 6.851 -6.788 -13.014 1.00 97.38 121 VAL A N 1
ATOM 939 C CA . VAL A 1 121 ? 7.213 -5.995 -14.192 1.00 97.38 121 VAL A CA 1
ATOM 940 C C . VAL A 1 121 ? 8.382 -6.705 -14.862 1.00 97.38 121 VAL A C 1
ATOM 942 O O . VAL A 1 121 ? 9.412 -6.921 -14.216 1.00 97.38 121 VAL A O 1
ATOM 945 N N . ASP A 1 122 ? 8.215 -7.108 -16.120 1.00 96.94 122 ASP A N 1
ATOM 946 C CA . ASP A 1 122 ? 9.164 -7.969 -16.842 1.00 96.94 122 ASP A CA 1
ATOM 947 C C . ASP A 1 122 ? 9.507 -9.244 -16.045 1.00 96.94 122 ASP A C 1
ATOM 949 O O . ASP A 1 122 ? 10.662 -9.633 -15.865 1.00 96.94 122 ASP A O 1
ATOM 953 N N . GLY A 1 123 ? 8.494 -9.843 -15.421 1.00 97.69 123 GLY A N 1
ATOM 954 C CA . GLY A 1 123 ? 8.606 -11.034 -14.592 1.00 97.69 123 GLY A CA 1
ATOM 955 C C . GLY A 1 123 ? 9.231 -10.815 -13.212 1.00 97.69 123 GLY A C 1
ATOM 956 O O . GLY A 1 123 ? 9.248 -11.749 -12.401 1.00 97.69 123 GLY A O 1
ATOM 957 N N . HIS A 1 124 ? 9.717 -9.613 -12.893 1.00 98.12 124 HIS A N 1
ATOM 958 C CA . HIS A 1 124 ? 10.378 -9.298 -11.626 1.00 98.12 124 HIS A CA 1
ATOM 959 C C . HIS A 1 124 ? 9.400 -8.701 -10.618 1.00 98.12 124 HIS A C 1
ATOM 961 O O . HIS A 1 124 ? 8.669 -7.762 -10.929 1.00 98.12 124 HIS A O 1
ATOM 967 N N . VAL A 1 125 ? 9.409 -9.214 -9.384 1.00 98.69 125 VAL A N 1
ATOM 968 C CA . VAL A 1 125 ? 8.546 -8.678 -8.322 1.00 98.69 125 VAL A CA 1
ATOM 969 C C . VAL A 1 125 ? 8.917 -7.230 -8.032 1.00 98.69 125 VAL A C 1
ATOM 971 O O . VAL A 1 125 ? 10.084 -6.920 -7.801 1.00 98.69 125 VAL A O 1
ATOM 974 N N . THR A 1 126 ? 7.908 -6.369 -7.987 1.00 98.69 126 THR A N 1
ATOM 975 C CA . THR A 1 126 ? 8.031 -4.947 -7.684 1.00 98.69 126 THR A CA 1
ATOM 976 C C . THR A 1 126 ? 6.974 -4.546 -6.660 1.00 98.69 126 THR A C 1
ATOM 978 O O . THR A 1 126 ? 5.799 -4.896 -6.784 1.00 98.69 126 THR A O 1
ATOM 981 N N . GLY A 1 127 ? 7.396 -3.802 -5.639 1.00 98.81 127 GLY A N 1
ATOM 982 C CA . GLY A 1 127 ? 6.502 -3.136 -4.702 1.00 98.81 127 GLY A CA 1
ATOM 983 C C . GLY A 1 127 ? 6.092 -1.776 -5.256 1.00 98.81 127 GLY A C 1
ATOM 984 O O . GLY A 1 127 ? 6.945 -0.942 -5.545 1.00 98.81 127 GLY A O 1
ATOM 985 N N . ILE A 1 128 ? 4.796 -1.527 -5.388 1.00 98.88 128 ILE A N 1
ATOM 986 C CA . ILE A 1 128 ? 4.250 -0.266 -5.883 1.00 98.88 128 ILE A CA 1
ATOM 987 C C . ILE A 1 128 ? 3.561 0.468 -4.734 1.00 98.88 128 ILE A C 1
ATOM 989 O O . ILE A 1 128 ? 2.696 -0.086 -4.055 1.00 98.88 128 ILE A O 1
ATOM 993 N N . ILE A 1 129 ? 3.932 1.730 -4.519 1.00 98.88 129 ILE A N 1
ATOM 994 C CA . ILE A 1 129 ? 3.234 2.644 -3.610 1.00 98.88 129 ILE A CA 1
ATOM 995 C C . ILE A 1 129 ? 2.642 3.767 -4.448 1.00 98.88 129 ILE A C 1
ATOM 997 O O . ILE A 1 129 ? 3.368 4.426 -5.189 1.00 98.88 129 ILE A O 1
ATOM 1001 N N . ALA A 1 130 ? 1.340 4.012 -4.330 1.00 98.81 130 ALA A N 1
ATOM 1002 C CA . ALA A 1 130 ? 0.677 5.007 -5.165 1.00 98.81 130 ALA A CA 1
ATOM 1003 C C . ALA A 1 130 ? -0.398 5.790 -4.411 1.00 98.81 130 ALA A C 1
ATOM 1005 O O . ALA A 1 130 ? -1.158 5.215 -3.638 1.00 98.81 130 ALA A O 1
ATOM 1006 N N . ASN A 1 131 ? -0.503 7.098 -4.639 1.00 98.69 131 ASN A N 1
ATOM 1007 C CA . ASN A 1 131 ? -1.633 7.874 -4.115 1.00 98.69 131 ASN A CA 1
ATOM 1008 C C . ASN A 1 131 ? -2.914 7.511 -4.878 1.00 98.69 131 ASN A C 1
ATOM 1010 O O . ASN A 1 131 ? -2.864 7.317 -6.087 1.00 98.69 131 ASN A O 1
ATOM 1014 N N . GLN A 1 132 ? -4.064 7.457 -4.202 1.00 98.50 132 GLN A N 1
ATOM 1015 C CA . GLN A 1 132 ? -5.359 7.163 -4.828 1.00 98.50 132 GLN A CA 1
ATOM 1016 C C . GLN A 1 1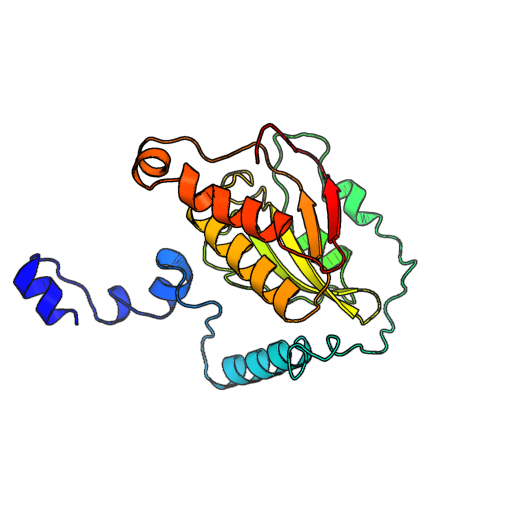32 ? -6.239 8.424 -4.857 1.00 98.50 132 GLN A C 1
ATOM 1018 O O . GLN A 1 132 ? -6.889 8.734 -3.856 1.00 98.50 132 GLN A O 1
ATOM 1023 N N . PRO A 1 133 ? -6.311 9.163 -5.982 1.00 97.88 133 PRO A N 1
ATOM 1024 C CA . PRO A 1 133 ? -7.081 10.403 -6.067 1.00 97.88 133 PRO A CA 1
ATOM 1025 C C . PRO A 1 133 ? -8.582 10.239 -5.808 1.00 97.88 133 PRO A C 1
ATOM 1027 O O . PRO A 1 133 ? -9.227 11.203 -5.397 1.00 97.88 133 PRO A O 1
ATOM 1030 N N . GLN A 1 134 ? -9.157 9.050 -6.022 1.00 97.62 134 GLN A N 1
ATOM 1031 C CA . GLN A 1 134 ? -10.565 8.781 -5.700 1.00 97.62 134 GLN A CA 1
ATOM 1032 C C . GLN A 1 134 ? -10.848 8.649 -4.198 1.00 97.62 134 GLN A C 1
ATOM 1034 O O . GLN A 1 134 ? -12.011 8.702 -3.802 1.00 97.62 134 GLN A O 1
ATOM 1039 N N . SER A 1 135 ? -9.821 8.523 -3.354 1.00 97.81 135 SER A N 1
ATOM 1040 C CA . SER A 1 135 ? -9.970 8.463 -1.900 1.00 97.81 135 SER A CA 1
ATOM 1041 C C . SER A 1 135 ? -9.245 9.631 -1.243 1.00 97.81 135 SER A C 1
ATOM 1043 O O . SER A 1 135 ? -8.034 9.794 -1.377 1.00 97.81 135 SER A O 1
ATOM 1045 N N . LEU A 1 136 ? -10.008 10.495 -0.566 1.00 96.44 136 LEU A N 1
ATOM 1046 C CA . LEU A 1 136 ? -9.503 11.705 0.098 1.00 96.44 136 LEU A CA 1
ATOM 1047 C C . LEU A 1 136 ? -8.595 12.571 -0.807 1.00 96.44 136 LEU A C 1
ATOM 1049 O O . LEU A 1 136 ? -7.654 13.204 -0.340 1.00 96.44 136 LEU A O 1
ATOM 1053 N N . ALA A 1 137 ? -8.851 12.591 -2.121 1.00 96.44 137 ALA A N 1
ATOM 1054 C CA . ALA A 1 137 ? -8.041 13.300 -3.118 1.00 96.44 137 ALA A CA 1
ATOM 1055 C C . ALA A 1 137 ? -6.553 12.878 -3.196 1.00 96.44 137 ALA A C 1
ATOM 1057 O O . ALA A 1 137 ? -5.751 13.613 -3.788 1.00 96.44 137 ALA A O 1
ATOM 1058 N N . GLY A 1 138 ? -6.194 11.716 -2.634 1.00 96.94 138 GLY A N 1
ATOM 1059 C CA . GLY A 1 138 ? -4.827 11.191 -2.586 1.00 96.94 138 GLY A CA 1
ATOM 1060 C C . GLY A 1 138 ? -3.933 11.829 -1.517 1.00 96.94 138 GLY A C 1
ATOM 1061 O O . GLY A 1 138 ? -2.714 11.676 -1.589 1.00 96.94 138 GLY A O 1
ATOM 1062 N N . VAL A 1 139 ? -4.501 12.569 -0.553 1.00 97.75 139 VAL A N 1
ATOM 1063 C CA . VAL A 1 139 ? -3.735 13.141 0.573 1.00 97.75 139 VAL A CA 1
ATOM 1064 C C . VAL A 1 139 ? -3.103 12.046 1.429 1.00 97.75 139 VAL A C 1
ATOM 1066 O O . VAL A 1 139 ? -3.657 10.955 1.555 1.00 97.75 139 VAL A O 1
ATOM 1069 N N . LEU A 1 140 ? -1.988 12.356 2.088 1.00 98.19 140 LEU A N 1
ATOM 1070 C CA . LEU A 1 140 ? -1.435 11.504 3.141 1.00 98.19 140 LEU A CA 1
ATOM 1071 C C . LEU A 1 140 ? -2.040 11.861 4.504 1.00 98.19 140 LEU A C 1
ATOM 1073 O O . LEU A 1 140 ? -2.168 13.029 4.858 1.00 98.19 140 LEU A O 1
ATOM 1077 N N . ASP A 1 141 ? -2.386 10.856 5.293 1.00 97.94 141 ASP A N 1
ATOM 1078 C CA . ASP A 1 141 ? -2.849 10.989 6.676 1.00 97.94 141 ASP A CA 1
ATOM 1079 C C . ASP A 1 141 ? -2.067 10.025 7.586 1.00 97.94 141 ASP A C 1
ATOM 1081 O O . ASP A 1 141 ? -1.130 9.353 7.136 1.00 97.94 141 ASP A O 1
ATOM 1085 N N . ILE A 1 142 ? -2.416 9.964 8.876 1.00 98.31 142 ILE A N 1
ATOM 1086 C CA . ILE A 1 142 ? -1.767 9.052 9.832 1.00 98.31 142 ILE A CA 1
ATOM 1087 C C . ILE A 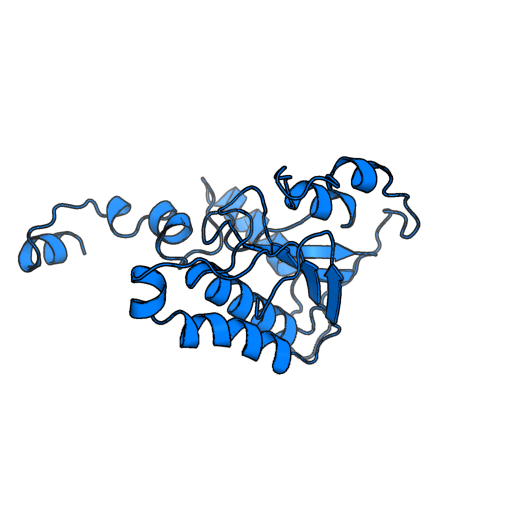1 142 ? -1.793 7.606 9.316 1.00 98.31 142 ILE A C 1
ATOM 1089 O O . ILE A 1 142 ? -0.741 6.967 9.247 1.00 98.31 142 ILE A O 1
ATOM 1093 N N . ASN A 1 143 ? -2.965 7.110 8.914 1.00 98.50 143 ASN A N 1
ATOM 1094 C CA . ASN A 1 143 ? -3.141 5.707 8.546 1.00 98.50 143 ASN A CA 1
ATOM 1095 C C . ASN A 1 143 ? -2.411 5.370 7.237 1.00 98.50 143 ASN A C 1
ATOM 1097 O O . ASN A 1 143 ? -1.696 4.369 7.179 1.00 98.50 143 ASN A O 1
ATOM 1101 N N . ALA A 1 144 ? -2.504 6.225 6.211 1.00 98.50 144 ALA A N 1
ATOM 1102 C CA . ALA A 1 144 ? -1.770 6.036 4.959 1.00 98.50 144 ALA A CA 1
ATOM 1103 C C . ALA A 1 144 ? -0.256 6.055 5.176 1.00 98.50 144 ALA A C 1
ATOM 1105 O O . ALA A 1 144 ? 0.463 5.228 4.611 1.00 98.50 144 ALA A O 1
ATOM 1106 N N . SER A 1 145 ? 0.230 6.951 6.039 1.00 98.50 145 SER A N 1
ATOM 1107 C CA . SER A 1 145 ? 1.652 7.026 6.377 1.00 98.50 145 SER A CA 1
ATOM 1108 C C . SER A 1 145 ? 2.137 5.746 7.055 1.00 98.50 145 SER A C 1
ATOM 1110 O O . SER A 1 145 ? 3.204 5.241 6.718 1.00 98.50 145 SER A O 1
ATOM 1112 N N . GLU A 1 146 ? 1.360 5.179 7.981 1.00 98.56 146 GLU A N 1
ATOM 1113 C CA . GLU A 1 146 ? 1.707 3.916 8.640 1.00 98.56 146 GLU A CA 1
ATOM 1114 C C . GLU A 1 146 ? 1.659 2.717 7.694 1.00 98.56 146 GLU A C 1
ATOM 1116 O O . GLU A 1 146 ? 2.609 1.926 7.671 1.00 98.56 146 GLU A O 1
ATOM 1121 N N . LYS A 1 147 ? 0.593 2.614 6.889 1.00 98.75 147 LYS A N 1
ATOM 1122 C CA . LYS A 1 147 ? 0.419 1.580 5.863 1.00 98.75 147 LYS A CA 1
ATOM 1123 C C . LYS A 1 147 ? 1.613 1.555 4.912 1.00 98.75 147 LYS A C 1
ATOM 1125 O O . LYS A 1 147 ? 2.292 0.533 4.798 1.00 98.75 147 LYS A O 1
ATOM 1130 N N . ALA A 1 148 ? 1.899 2.690 4.278 1.00 98.75 148 ALA A N 1
ATOM 1131 C CA . ALA A 1 148 ? 2.962 2.791 3.290 1.00 98.75 148 ALA A CA 1
ATOM 1132 C C . ALA A 1 148 ? 4.351 2.617 3.920 1.00 98.75 148 ALA A C 1
ATOM 1134 O O . ALA A 1 148 ? 5.190 1.924 3.351 1.00 98.75 148 ALA A O 1
ATOM 1135 N N . ALA A 1 149 ? 4.596 3.164 5.119 1.00 98.81 149 ALA A N 1
ATOM 1136 C CA . ALA A 1 149 ? 5.893 3.026 5.784 1.00 98.81 149 ALA A CA 1
ATOM 1137 C C . ALA A 1 149 ? 6.235 1.560 6.057 1.00 98.81 149 ALA A C 1
ATOM 1139 O O . ALA A 1 149 ? 7.353 1.118 5.787 1.00 98.81 149 ALA A O 1
ATOM 1140 N N . ARG A 1 150 ? 5.267 0.790 6.572 1.00 98.81 150 ARG A N 1
ATOM 1141 C CA . ARG A 1 150 ? 5.466 -0.633 6.855 1.00 98.81 150 ARG A CA 1
ATOM 1142 C C . ARG A 1 150 ? 5.679 -1.434 5.574 1.00 98.81 150 ARG A C 1
ATOM 1144 O O . ARG A 1 150 ? 6.514 -2.336 5.564 1.00 98.81 150 ARG A O 1
ATOM 1151 N N . PHE A 1 151 ? 4.955 -1.095 4.510 1.00 98.88 151 PHE A N 1
ATOM 1152 C CA . PHE A 1 151 ? 5.101 -1.747 3.213 1.00 98.88 151 PHE A CA 1
ATOM 1153 C C . PHE A 1 151 ? 6.477 -1.484 2.580 1.00 98.88 151 PHE A C 1
ATOM 1155 O O . PHE A 1 151 ? 7.137 -2.431 2.159 1.00 98.88 151 PHE A O 1
ATOM 1162 N N . VAL A 1 152 ? 6.963 -0.236 2.607 1.00 98.88 152 VAL A N 1
ATOM 1163 C CA . VAL A 1 152 ? 8.319 0.129 2.151 1.00 98.88 152 VAL A CA 1
ATOM 1164 C C . VAL A 1 152 ? 9.387 -0.639 2.932 1.00 98.88 152 VAL A C 1
ATOM 1166 O O . VAL A 1 152 ? 10.292 -1.208 2.331 1.00 98.88 152 VAL A O 1
ATOM 1169 N N . GLN A 1 153 ? 9.261 -0.710 4.261 1.00 98.75 153 GLN A N 1
ATOM 1170 C CA . GLN A 1 153 ? 10.189 -1.473 5.105 1.00 98.75 153 GLN A CA 1
ATOM 1171 C C . GLN A 1 153 ? 10.187 -2.970 4.781 1.00 98.75 153 GLN A C 1
ATOM 1173 O O . GLN A 1 153 ? 11.241 -3.598 4.813 1.00 98.75 153 GLN A O 1
ATOM 1178 N N . MET A 1 154 ? 9.018 -3.548 4.488 1.00 98.75 154 MET A N 1
ATOM 1179 C CA . MET A 1 154 ? 8.911 -4.948 4.075 1.00 98.75 154 MET A CA 1
ATOM 1180 C C . MET A 1 154 ? 9.613 -5.170 2.734 1.00 98.75 154 MET A C 1
ATOM 1182 O O . MET A 1 154 ? 10.444 -6.070 2.640 1.00 98.75 154 MET A O 1
ATOM 1186 N N . CYS A 1 155 ? 9.344 -4.320 1.740 1.00 98.81 155 CYS A N 1
ATOM 1187 C CA . CYS A 1 155 ? 9.979 -4.427 0.430 1.00 98.81 155 CYS A CA 1
ATOM 1188 C C . CYS A 1 155 ? 11.507 -4.337 0.543 1.00 98.81 155 CYS A C 1
ATOM 1190 O O . CYS A 1 155 ? 12.214 -5.202 0.032 1.00 98.81 155 CYS A O 1
ATOM 1192 N N . ASP A 1 156 ? 12.012 -3.354 1.294 1.00 98.75 156 ASP A N 1
ATOM 1193 C CA . ASP A 1 156 ? 13.448 -3.179 1.523 1.00 98.75 156 ASP A CA 1
ATOM 1194 C C . ASP A 1 156 ? 14.085 -4.387 2.226 1.00 98.75 156 ASP A C 1
ATOM 1196 O O . ASP A 1 156 ? 15.102 -4.908 1.774 1.00 98.75 156 ASP A O 1
ATOM 1200 N N . ALA A 1 157 ? 13.449 -4.901 3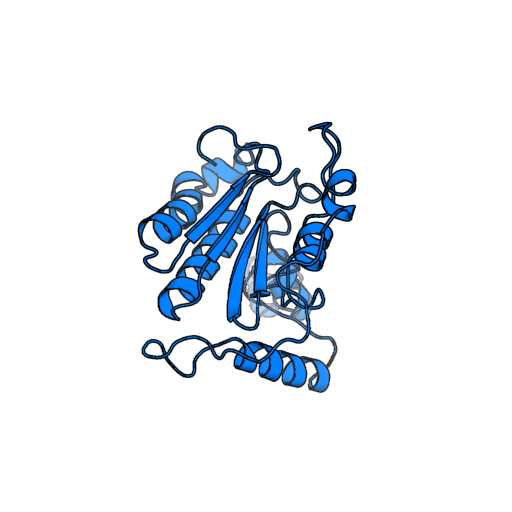.283 1.00 98.62 157 ALA A N 1
ATOM 1201 C CA . ALA A 1 157 ? 13.958 -6.044 4.039 1.00 98.62 157 ALA A CA 1
ATOM 1202 C C . ALA A 1 157 ? 14.040 -7.345 3.221 1.00 98.62 157 ALA A C 1
ATOM 1204 O O . ALA A 1 157 ? 14.782 -8.253 3.601 1.00 98.62 157 ALA A O 1
ATOM 1205 N N . PHE A 1 158 ? 13.279 -7.448 2.131 1.00 98.62 158 PHE A N 1
ATOM 1206 C CA . PHE A 1 158 ? 13.204 -8.628 1.271 1.00 98.62 158 PHE A CA 1
ATOM 1207 C C . PHE A 1 158 ? 13.702 -8.364 -0.156 1.00 98.62 158 PHE A C 1
ATOM 1209 O O . PHE A 1 158 ? 13.374 -9.113 -1.072 1.00 98.62 158 PHE A O 1
ATOM 1216 N N . ASN A 1 159 ? 14.532 -7.334 -0.349 1.00 98.50 159 ASN A N 1
ATOM 1217 C CA . ASN A 1 159 ? 15.173 -7.021 -1.631 1.00 98.50 159 ASN A CA 1
ATOM 1218 C C . ASN A 1 159 ? 14.179 -6.769 -2.787 1.00 98.50 159 ASN A C 1
ATOM 1220 O O . ASN A 1 159 ? 14.523 -6.960 -3.954 1.00 98.50 159 ASN A O 1
ATOM 1224 N N . ILE A 1 160 ? 12.947 -6.352 -2.475 1.00 98.81 160 ILE A N 1
ATOM 1225 C CA . ILE A 1 160 ? 11.917 -6.029 -3.465 1.00 98.81 160 ILE A CA 1
ATOM 1226 C C . ILE A 1 160 ? 12.108 -4.566 -3.897 1.00 98.81 160 ILE A C 1
ATOM 1228 O O . ILE A 1 160 ? 12.022 -3.674 -3.046 1.00 98.81 160 ILE A O 1
ATOM 1232 N N . PRO A 1 161 ? 12.372 -4.285 -5.188 1.00 98.62 161 PRO A N 1
ATOM 1233 C CA . PRO A 1 161 ? 12.479 -2.921 -5.693 1.00 98.62 161 PRO A CA 1
ATOM 1234 C C . PRO A 1 161 ? 11.147 -2.182 -5.563 1.00 98.62 161 PRO A C 1
ATOM 1236 O O . PRO A 1 161 ? 10.073 -2.785 -5.600 1.00 98.62 161 PRO A O 1
ATOM 1239 N N . ILE A 1 162 ? 11.224 -0.861 -5.423 1.00 98.81 162 ILE A N 1
ATOM 1240 C CA . ILE A 1 162 ? 10.064 -0.014 -5.160 1.00 98.81 162 ILE A CA 1
ATOM 1241 C C . ILE A 1 162 ? 9.830 0.955 -6.318 1.00 98.81 162 ILE A C 1
ATOM 1243 O O . ILE A 1 162 ? 10.734 1.691 -6.720 1.00 98.81 162 ILE A O 1
ATOM 1247 N N . VAL A 1 163 ? 8.588 1.012 -6.793 1.00 98.81 163 VAL A N 1
ATOM 1248 C CA . VAL A 1 163 ? 8.091 2.043 -7.706 1.00 98.81 163 VAL A CA 1
ATOM 1249 C C . VAL A 1 163 ? 7.055 2.895 -6.977 1.00 98.81 163 VAL A C 1
ATOM 1251 O O . VAL A 1 163 ? 6.089 2.386 -6.413 1.00 98.81 163 VAL A O 1
ATOM 1254 N N . THR A 1 164 ? 7.239 4.209 -6.986 1.00 98.81 164 THR A N 1
ATOM 1255 C CA . THR A 1 164 ? 6.309 5.161 -6.374 1.00 98.81 164 THR A CA 1
ATOM 1256 C C . THR A 1 164 ? 5.588 5.956 -7.460 1.00 98.81 164 THR A C 1
ATOM 1258 O O . THR A 1 164 ? 6.236 6.675 -8.219 1.00 98.81 164 THR A O 1
ATOM 1261 N N . LEU A 1 165 ? 4.256 5.872 -7.514 1.00 98.69 165 LEU A N 1
ATOM 1262 C CA . LEU A 1 165 ? 3.414 6.655 -8.426 1.00 98.69 165 LEU A CA 1
ATOM 1263 C C . LEU A 1 165 ? 2.780 7.830 -7.668 1.00 98.69 165 LEU A C 1
ATOM 1265 O O . LEU A 1 165 ? 1.922 7.643 -6.803 1.00 9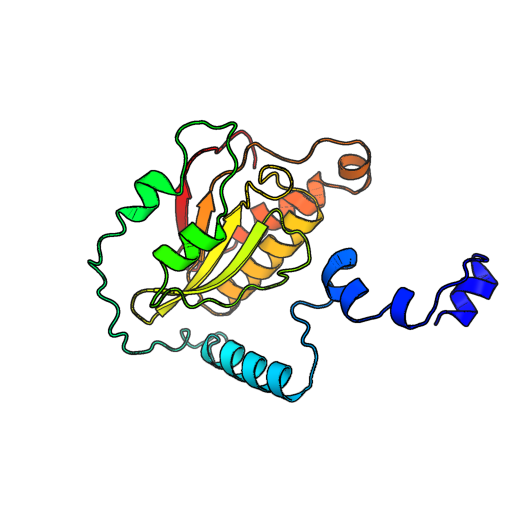8.69 165 LEU A O 1
ATOM 1269 N N . LEU A 1 166 ? 3.225 9.048 -7.973 1.00 98.19 166 LEU A N 1
ATOM 1270 C CA . LEU A 1 166 ? 2.925 10.241 -7.178 1.00 98.19 166 LEU A CA 1
ATOM 1271 C C . LEU A 1 166 ? 1.786 11.069 -7.795 1.00 98.19 166 LEU A C 1
ATOM 1273 O O . LEU A 1 166 ? 1.891 11.561 -8.923 1.00 98.19 166 LEU A O 1
ATOM 1277 N N . ASP A 1 167 ? 0.725 11.269 -7.008 1.00 97.62 167 ASP A N 1
ATOM 1278 C CA . ASP A 1 167 ? -0.334 12.264 -7.240 1.00 97.62 167 ASP A CA 1
ATOM 1279 C C . ASP A 1 167 ? -0.887 12.780 -5.899 1.00 97.62 167 ASP A C 1
ATOM 1281 O O . ASP A 1 167 ? -2.051 12.576 -5.541 1.00 97.62 167 ASP A O 1
ATOM 1285 N N . VAL A 1 168 ? -0.013 13.425 -5.126 1.00 96.94 168 VAL A N 1
ATOM 1286 C CA . VAL A 1 168 ? -0.274 13.861 -3.753 1.00 96.94 168 VAL A CA 1
ATOM 1287 C C . VAL A 1 168 ? -0.397 15.389 -3.666 1.00 96.94 168 VAL A C 1
ATOM 1289 O O . VAL A 1 168 ? 0.528 16.118 -4.036 1.00 96.94 168 VAL A O 1
ATOM 1292 N N . PRO A 1 169 ? -1.537 15.923 -3.184 1.00 95.88 169 PRO A N 1
ATOM 1293 C CA . PRO A 1 169 ? -1.700 17.363 -2.985 1.00 95.88 169 PRO A CA 1
ATOM 1294 C C . PRO A 1 169 ? -1.123 17.870 -1.651 1.00 95.88 169 PRO A C 1
ATOM 1296 O O . PRO A 1 169 ? -1.020 19.081 -1.464 1.00 95.88 169 PRO A O 1
ATOM 1299 N N . GLY A 1 170 ? -0.798 16.973 -0.717 1.00 96.12 170 GLY A N 1
ATOM 1300 C CA . GLY A 1 170 ? -0.310 17.299 0.621 1.00 96.12 170 GLY A CA 1
ATOM 1301 C C . GLY A 1 170 ? -0.798 16.305 1.679 1.00 96.12 170 GLY A C 1
ATOM 1302 O O . GLY A 1 170 ? -1.321 15.235 1.357 1.00 96.12 170 GLY A O 1
ATOM 1303 N N . PHE A 1 171 ? -0.657 16.689 2.947 1.00 95.88 171 PHE A N 1
ATOM 1304 C CA . PHE A 1 171 ? -1.233 15.964 4.080 1.00 95.88 171 PHE A CA 1
ATOM 1305 C C . PHE A 1 171 ? -2.673 16.405 4.360 1.00 95.88 171 PHE A C 1
ATOM 1307 O O . PHE A 1 171 ? -3.035 17.555 4.102 1.00 95.88 171 PHE A O 1
ATOM 1314 N N . LEU A 1 172 ? -3.487 15.506 4.915 1.00 95.00 172 LEU A N 1
ATOM 1315 C CA . LEU A 1 172 ? -4.838 15.814 5.371 1.00 95.00 172 LEU A CA 1
ATOM 1316 C C . LEU A 1 172 ? -4.770 16.805 6.551 1.00 95.00 172 LEU A C 1
ATOM 1318 O O . LEU A 1 172 ? -4.218 16.455 7.597 1.00 95.00 172 LEU A O 1
ATOM 1322 N N . PRO A 1 173 ? -5.327 18.024 6.433 1.00 90.06 173 PRO A N 1
ATOM 1323 C CA . PRO A 1 173 ? -5.375 18.955 7.552 1.00 90.06 173 PRO A CA 1
ATOM 1324 C C . PRO A 1 173 ? -6.465 18.550 8.553 1.00 90.06 173 PRO A C 1
ATOM 1326 O O . PRO A 1 173 ? -7.507 18.014 8.175 1.00 90.06 173 PRO A O 1
ATOM 1329 N N . GLY A 1 174 ? -6.272 18.876 9.830 1.00 92.81 174 GLY A N 1
ATOM 1330 C CA . GLY A 1 174 ? -7.314 18.730 10.847 1.00 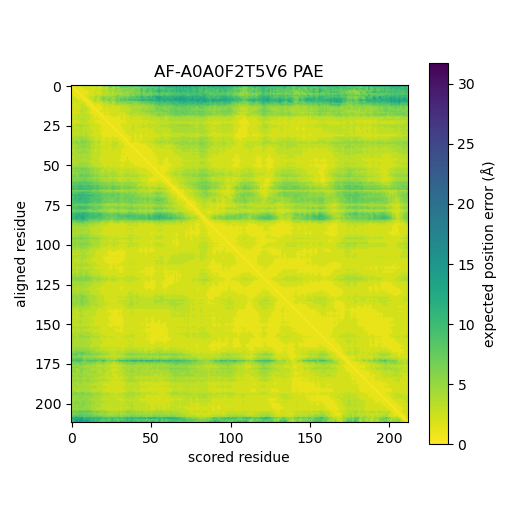92.81 174 GLY A CA 1
ATOM 1331 C C . GLY A 1 174 ? -6.759 18.606 12.260 1.00 92.81 174 GLY A C 1
ATOM 1332 O O . GLY A 1 174 ? -5.687 18.045 12.466 1.00 92.81 174 GLY A O 1
ATOM 1333 N N . VAL A 1 175 ? -7.520 19.094 13.245 1.00 94.06 175 VAL A N 1
ATOM 1334 C CA . VAL A 1 175 ? -7.152 19.010 14.672 1.00 94.06 175 VAL A CA 1
ATOM 1335 C C . VAL A 1 175 ? -6.926 17.556 15.097 1.00 94.06 175 VAL A C 1
ATOM 1337 O O . VAL A 1 175 ? -5.978 17.274 15.824 1.00 94.06 175 VAL A O 1
ATOM 1340 N N . ASP A 1 176 ? -7.733 16.628 14.580 1.00 94.56 176 ASP A N 1
ATOM 1341 C CA . ASP A 1 176 ? -7.609 15.200 14.885 1.00 94.56 176 ASP A CA 1
ATOM 1342 C C . ASP A 1 176 ? -6.296 14.597 14.364 1.00 94.56 176 ASP A C 1
ATOM 1344 O O . ASP A 1 176 ? -5.707 13.748 15.029 1.00 94.56 176 ASP A O 1
ATOM 1348 N N . GLN A 1 177 ? -5.788 15.062 13.216 1.00 96.50 177 GLN A N 1
ATOM 1349 C CA . GLN A 1 177 ? -4.492 14.624 12.682 1.00 96.50 177 GLN A CA 1
ATOM 1350 C C . GLN A 1 177 ? -3.342 15.169 13.536 1.00 96.50 177 GLN A C 1
ATOM 1352 O O . GLN A 1 177 ? -2.433 14.427 13.909 1.00 96.50 177 GLN A O 1
ATOM 1357 N N . GLU A 1 178 ? -3.406 16.447 13.914 1.00 95.19 178 GLU A N 1
ATOM 1358 C CA . GLU A 1 178 ? -2.395 17.076 14.770 1.00 95.19 178 GLU A CA 1
ATOM 1359 C C . GLU A 1 178 ? -2.337 16.420 16.156 1.00 95.19 178 GLU A C 1
ATOM 1361 O O . GLU A 1 178 ? -1.277 15.962 16.589 1.00 95.19 178 GLU A O 1
ATOM 1366 N N . HIS A 1 179 ? -3.481 16.278 16.831 1.00 96.50 179 HIS A N 1
ATOM 1367 C CA . HIS A 1 179 ? -3.570 15.626 18.142 1.00 96.50 179 HIS A CA 1
ATOM 1368 C C . HIS A 1 179 ? -3.281 14.122 18.074 1.00 96.50 179 HIS A C 1
ATOM 1370 O O . HIS A 1 179 ? -2.693 13.563 19.002 1.00 96.50 179 HIS A O 1
ATOM 1376 N N . GLY A 1 180 ? -3.632 13.470 16.962 1.00 96.12 180 GLY A N 1
ATOM 1377 C CA . GLY A 1 180 ? -3.250 12.090 16.669 1.00 96.12 180 GLY A CA 1
ATOM 1378 C C . GLY A 1 180 ? -1.742 11.916 16.458 1.00 96.12 180 GLY A C 1
ATOM 1379 O O . GLY A 1 180 ? -1.223 10.804 16.551 1.00 96.12 180 GLY A O 1
ATOM 1380 N N . GLY A 1 181 ? -0.996 13.004 16.255 1.00 96.44 181 GLY A N 1
ATOM 1381 C CA . GLY A 1 181 ? 0.450 12.991 16.084 1.00 96.44 181 GLY A CA 1
ATOM 1382 C C . GLY A 1 181 ? 0.876 12.727 14.643 1.00 96.44 181 GLY A C 1
ATOM 1383 O O . GLY A 1 181 ? 1.802 11.944 14.414 1.00 96.44 181 GLY A O 1
ATOM 1384 N N . ILE A 1 182 ? 0.241 13.381 13.669 1.00 96.69 182 ILE A N 1
ATOM 1385 C CA . ILE A 1 182 ? 0.607 13.282 12.250 1.00 96.69 182 ILE A CA 1
ATOM 1386 C C . ILE A 1 182 ? 2.096 13.538 12.004 1.00 96.69 182 ILE A C 1
ATOM 1388 O O . ILE A 1 182 ? 2.693 12.843 11.195 1.00 96.69 182 ILE A O 1
ATOM 1392 N N . ILE A 1 183 ? 2.746 14.426 12.762 1.00 94.75 183 ILE A N 1
ATOM 1393 C CA . ILE A 1 183 ? 4.190 14.684 12.629 1.00 94.75 183 ILE A CA 1
ATOM 1394 C C . ILE A 1 183 ? 5.011 13.397 12.822 1.00 94.75 183 ILE A C 1
ATOM 1396 O O . ILE A 1 183 ? 5.844 13.055 11.985 1.00 94.75 183 ILE A O 1
ATOM 1400 N N . ARG A 1 184 ? 4.765 12.645 13.905 1.00 97.19 184 ARG A N 1
ATOM 1401 C CA . ARG A 1 184 ? 5.505 11.401 14.195 1.00 97.19 184 ARG A CA 1
ATOM 1402 C C . ARG A 1 184 ? 5.089 10.249 13.281 1.00 97.19 184 ARG A C 1
ATOM 1404 O O . ARG A 1 184 ? 5.919 9.398 12.981 1.00 97.19 184 ARG A O 1
ATOM 1411 N N . HIS A 1 185 ? 3.823 10.196 12.867 1.00 97.12 185 HIS A N 1
ATOM 1412 C CA . HIS A 1 185 ? 3.306 9.139 11.997 1.00 97.12 185 HIS A CA 1
ATOM 1413 C C . HIS A 1 185 ? 3.712 9.344 10.534 1.00 97.12 185 HIS A C 1
ATOM 1415 O O . HIS A 1 185 ? 4.253 8.423 9.930 1.00 97.12 185 HIS A O 1
ATOM 1421 N N . GLY A 1 186 ? 3.555 10.554 9.999 1.00 95.75 186 GLY A N 1
ATOM 1422 C CA . GLY A 1 186 ? 4.029 10.955 8.673 1.00 95.75 186 GLY A CA 1
ATOM 1423 C C . GLY A 1 186 ? 5.535 10.762 8.514 1.00 95.75 186 GLY A C 1
ATOM 1424 O O . GLY A 1 186 ? 5.992 10.202 7.518 1.00 95.75 186 GLY A O 1
ATOM 1425 N N . ALA A 1 187 ? 6.317 11.092 9.550 1.00 97.31 187 ALA A N 1
ATOM 1426 C CA . ALA A 1 187 ? 7.760 10.857 9.553 1.00 97.31 187 ALA A CA 1
ATOM 1427 C C . ALA A 1 187 ? 8.154 9.373 9.413 1.00 97.31 187 ALA A C 1
ATOM 1429 O O . ALA A 1 187 ? 9.273 9.097 8.985 1.00 97.31 187 ALA A O 1
ATOM 1430 N N . LYS A 1 188 ? 7.270 8.407 9.723 1.00 98.31 188 LYS A N 1
ATOM 1431 C CA . LYS A 1 188 ? 7.557 6.977 9.505 1.00 98.31 188 LYS A CA 1
ATOM 1432 C C . LYS A 1 188 ? 7.743 6.663 8.025 1.00 98.31 188 LYS A C 1
ATOM 1434 O O . LYS A 1 188 ? 8.639 5.894 7.693 1.00 98.31 188 LYS A O 1
ATOM 1439 N N . LEU A 1 189 ? 6.926 7.258 7.152 1.00 98.25 189 LEU A N 1
ATOM 1440 C CA . LEU A 1 189 ? 7.023 7.039 5.709 1.00 98.25 189 LEU A CA 1
ATOM 1441 C C . LEU A 1 189 ? 8.296 7.670 5.148 1.00 98.25 189 LEU A C 1
ATOM 1443 O O . LEU A 1 189 ? 9.041 7.009 4.426 1.00 98.25 189 LEU A O 1
ATOM 1447 N N . LEU A 1 190 ? 8.589 8.907 5.559 1.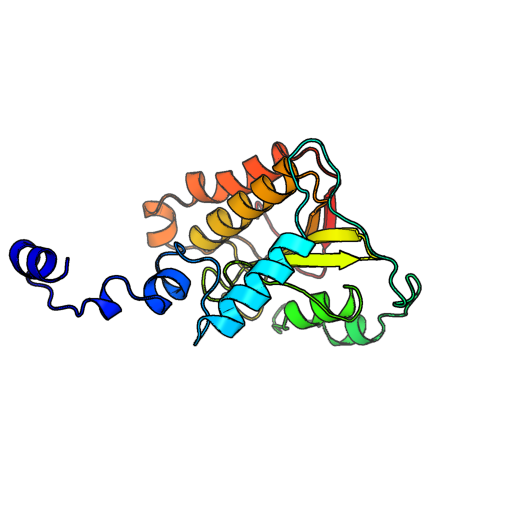00 97.81 190 LEU A N 1
ATOM 1448 C CA . LEU A 1 190 ? 9.846 9.574 5.223 1.00 97.81 190 LEU A CA 1
ATOM 1449 C C . LEU A 1 190 ? 11.048 8.729 5.662 1.00 97.81 190 LEU A C 1
ATOM 1451 O O . LEU A 1 190 ? 11.935 8.453 4.860 1.00 97.81 190 LEU A O 1
ATOM 1455 N N . TYR A 1 191 ? 11.055 8.271 6.915 1.00 98.44 191 TYR A N 1
ATOM 1456 C CA . TYR A 1 191 ? 12.116 7.418 7.442 1.00 98.44 191 TYR A CA 1
ATOM 1457 C C . TYR A 1 191 ? 12.252 6.118 6.646 1.00 98.44 191 TYR A C 1
ATOM 1459 O O . TYR A 1 191 ? 13.367 5.745 6.292 1.00 98.44 191 TYR A O 1
ATOM 1467 N N . ALA A 1 192 ? 11.139 5.447 6.331 1.00 98.62 192 ALA A N 1
ATOM 1468 C CA . ALA A 1 192 ? 11.144 4.209 5.561 1.00 98.62 192 ALA A CA 1
ATOM 1469 C C . ALA A 1 192 ? 11.801 4.404 4.186 1.00 98.62 192 ALA A C 1
ATOM 1471 O O . ALA A 1 192 ? 12.697 3.641 3.835 1.00 98.62 192 ALA A O 1
ATOM 1472 N N . TYR A 1 193 ? 11.444 5.463 3.451 1.00 98.50 193 TYR A N 1
ATOM 1473 C CA . TYR A 1 193 ? 12.101 5.778 2.182 1.00 98.50 193 TYR A CA 1
ATOM 1474 C C . TYR A 1 193 ? 13.563 6.198 2.356 1.00 98.50 193 TYR A C 1
ATOM 1476 O O . TYR A 1 193 ? 14.406 5.778 1.570 1.00 98.50 193 TYR A O 1
ATOM 1484 N N . CYS A 1 194 ? 13.908 7.013 3.355 1.00 98.06 194 CYS A N 1
ATOM 1485 C CA . CYS A 1 194 ? 15.299 7.415 3.585 1.00 98.06 194 CYS A CA 1
ATOM 1486 C C . CYS A 1 194 ? 16.203 6.230 3.946 1.00 98.06 194 CYS A C 1
ATOM 1488 O O . CYS A 1 194 ? 17.369 6.226 3.563 1.00 98.06 194 CYS A O 1
ATOM 1490 N N . ASN A 1 195 ? 15.672 5.248 4.675 1.00 98.06 195 ASN A N 1
ATOM 1491 C CA . ASN A 1 195 ? 16.413 4.067 5.097 1.00 98.06 195 ASN A CA 1
ATOM 1492 C C . ASN A 1 195 ? 16.474 2.979 4.014 1.00 98.06 195 ASN A C 1
ATOM 1494 O O . ASN A 1 195 ? 17.397 2.172 4.041 1.00 98.06 195 ASN A O 1
ATOM 1498 N N . ALA A 1 196 ? 15.518 2.954 3.079 1.00 98.31 196 ALA A N 1
ATOM 1499 C CA . ALA A 1 196 ? 15.465 1.941 2.034 1.00 98.31 196 ALA A CA 1
ATOM 1500 C C . ALA A 1 196 ? 16.679 2.006 1.089 1.00 98.31 196 ALA A C 1
ATOM 1502 O O . ALA A 1 196 ? 17.038 3.059 0.546 1.00 98.31 196 ALA A O 1
ATOM 1503 N N . THR A 1 197 ? 17.280 0.843 0.867 1.00 98.44 197 THR A N 1
ATOM 1504 C CA . THR A 1 197 ? 18.483 0.617 0.054 1.00 98.44 197 THR A CA 1
ATOM 1505 C C . THR A 1 197 ? 18.211 -0.143 -1.237 1.00 98.44 197 THR A C 1
ATOM 1507 O O . THR A 1 197 ? 19.040 -0.104 -2.147 1.00 98.44 197 THR A O 1
ATOM 1510 N N . VAL A 1 198 ? 17.044 -0.781 -1.350 1.00 98.62 198 VAL A N 1
ATOM 1511 C CA . VAL A 1 198 ? 16.564 -1.365 -2.608 1.00 98.62 198 VAL A CA 1
ATOM 1512 C C . VAL A 1 198 ? 16.459 -0.315 -3.724 1.00 98.62 198 VAL A C 1
ATOM 1514 O O . VAL A 1 198 ? 16.343 0.886 -3.443 1.00 98.62 198 VAL A O 1
ATOM 1517 N N . PRO A 1 199 ? 16.481 -0.734 -5.004 1.00 98.56 199 PRO A N 1
ATOM 1518 C CA . PRO A 1 199 ? 16.212 0.165 -6.118 1.00 98.56 199 PRO A CA 1
ATOM 1519 C C . PRO A 1 199 ? 14.871 0.882 -5.935 1.00 98.56 199 PRO A C 1
ATOM 1521 O O . PRO A 1 199 ? 13.871 0.264 -5.568 1.00 98.56 199 PRO A O 1
ATOM 1524 N N . ARG A 1 200 ? 14.862 2.193 -6.185 1.00 98.31 200 ARG A N 1
ATOM 1525 C CA . ARG A 1 200 ? 13.685 3.054 -6.042 1.00 98.31 200 ARG A CA 1
ATOM 1526 C C . ARG A 1 200 ? 13.511 3.909 -7.283 1.00 98.31 200 ARG A C 1
ATOM 1528 O O . ARG A 1 200 ? 14.443 4.608 -7.678 1.00 98.31 200 ARG A O 1
ATOM 1535 N N . ILE A 1 201 ? 12.318 3.873 -7.860 1.00 98.44 201 ILE A N 1
ATOM 1536 C CA . ILE A 1 201 ? 11.921 4.705 -8.996 1.00 98.44 201 ILE A CA 1
ATOM 1537 C C . ILE A 1 201 ? 10.678 5.484 -8.586 1.00 98.44 201 ILE A C 1
ATOM 1539 O O . ILE A 1 201 ? 9.703 4.896 -8.132 1.00 98.44 201 ILE A O 1
ATOM 1543 N N . SER A 1 202 ? 10.697 6.800 -8.772 1.00 98.12 202 SER A N 1
ATOM 1544 C CA . SER A 1 202 ? 9.538 7.653 -8.505 1.00 98.12 202 SER A CA 1
ATOM 1545 C C . SER A 1 202 ? 9.058 8.288 -9.800 1.00 98.12 202 SER A C 1
ATOM 1547 O O . SER A 1 202 ? 9.834 8.948 -10.491 1.00 98.12 202 SER A O 1
ATOM 1549 N N . LEU A 1 203 ? 7.773 8.120 -10.102 1.00 97.94 203 LEU A N 1
ATOM 1550 C CA . LEU A 1 203 ? 7.115 8.712 -11.256 1.00 97.94 203 LEU A CA 1
ATOM 1551 C C . LEU A 1 203 ? 6.031 9.679 -10.782 1.00 97.94 203 LEU A C 1
ATOM 1553 O O . LEU A 1 203 ? 5.038 9.278 -10.177 1.00 97.94 203 LEU A O 1
ATOM 1557 N N . ILE A 1 204 ? 6.228 10.966 -11.061 1.00 97.50 204 ILE A N 1
ATOM 1558 C CA . ILE A 1 204 ? 5.222 11.995 -10.796 1.00 97.50 204 ILE A CA 1
ATOM 1559 C C . ILE A 1 204 ? 4.227 11.998 -11.945 1.00 97.50 204 ILE A C 1
ATOM 1561 O O . ILE A 1 204 ? 4.581 12.347 -13.068 1.00 97.50 204 ILE A O 1
ATOM 1565 N N . LEU A 1 205 ? 2.985 11.617 -11.648 1.00 95.81 205 LEU A N 1
ATOM 1566 C CA . LEU A 1 205 ? 1.907 11.574 -12.630 1.00 95.81 205 LEU A CA 1
ATOM 1567 C C . LEU A 1 205 ? 1.192 12.920 -12.730 1.00 95.81 205 LEU A C 1
ATOM 1569 O O . LEU A 1 205 ? 0.824 13.338 -13.826 1.00 95.81 205 LEU A O 1
ATOM 1573 N N . ARG A 1 206 ? 0.992 13.611 -11.596 1.00 94.31 206 ARG A N 1
ATOM 1574 C CA . ARG A 1 206 ? 0.294 14.905 -11.588 1.00 94.31 206 ARG A CA 1
ATOM 1575 C C . ARG A 1 206 ? 0.692 15.829 -10.432 1.00 94.31 206 ARG A C 1
ATOM 1577 O O . ARG A 1 206 ? 1.513 16.720 -10.636 1.00 94.31 206 ARG A O 1
ATOM 1584 N N . LYS A 1 207 ? 0.100 15.684 -9.240 1.00 94.44 207 LYS A N 1
ATOM 1585 C CA . LYS A 1 207 ? 0.365 16.566 -8.088 1.00 94.44 207 LYS A CA 1
ATOM 1586 C C . LYS A 1 207 ? 1.550 16.043 -7.270 1.00 94.44 207 LYS A C 1
ATOM 1588 O O . LYS A 1 207 ? 1.630 14.855 -6.974 1.00 94.44 207 LYS A O 1
ATOM 1593 N N . ALA A 1 208 ? 2.448 16.942 -6.887 1.00 95.31 208 ALA A N 1
ATOM 1594 C CA . ALA A 1 208 ? 3.563 16.661 -5.984 1.00 95.31 208 ALA A CA 1
ATOM 1595 C C . ALA A 1 208 ? 3.905 17.952 -5.230 1.00 95.31 208 ALA A C 1
ATOM 1597 O O . ALA A 1 208 ? 4.733 18.749 -5.677 1.00 95.31 208 ALA A O 1
ATOM 1598 N N . TYR A 1 209 ? 3.172 18.222 -4.147 1.00 93.69 209 TYR A N 1
ATOM 1599 C CA . TYR A 1 209 ? 3.229 19.507 -3.448 1.00 93.69 209 TYR A CA 1
ATOM 1600 C C . TYR A 1 209 ? 3.752 19.384 -2.016 1.00 93.69 209 TYR A C 1
ATOM 1602 O O . TYR A 1 209 ? 3.295 18.558 -1.229 1.00 93.69 209 TYR A O 1
ATOM 1610 N N . GLY A 1 210 ? 4.622 20.323 -1.639 1.00 92.00 210 GLY A N 1
ATOM 1611 C CA . GLY A 1 210 ? 5.032 20.522 -0.251 1.00 92.00 210 GLY A CA 1
ATOM 1612 C C . GLY A 1 210 ? 5.906 19.390 0.290 1.00 92.00 210 GLY A C 1
ATOM 1613 O O . GLY A 1 210 ? 6.833 18.950 -0.379 1.00 92.00 210 GLY A O 1
ATOM 1614 N N . GLY A 1 211 ? 5.650 18.993 1.539 1.00 84.75 211 GLY A N 1
ATOM 1615 C CA . GLY A 1 211 ? 6.427 17.965 2.242 1.00 84.75 211 GLY A CA 1
ATOM 1616 C C . GLY A 1 211 ? 5.866 16.543 2.152 1.00 84.75 211 GLY A C 1
ATOM 1617 O O . GLY A 1 211 ? 6.359 15.687 2.882 1.00 84.75 211 GLY A O 1
ATOM 1618 N N . ALA A 1 212 ? 4.812 16.324 1.359 1.00 79.25 212 ALA A N 1
ATOM 1619 C CA . ALA A 1 212 ? 4.178 15.019 1.163 1.00 79.25 212 ALA A CA 1
ATOM 1620 C C . ALA A 1 212 ? 4.876 14.186 0.081 1.00 79.25 212 ALA A C 1
ATOM 1622 O O . ALA A 1 212 ? 5.518 14.794 -0.805 1.00 79.25 212 ALA A O 1
#

Secondary structure (DSSP, 8-state):
-HHHHHHHH-----HHHHH-HHHHHHTS---S---SSHHHHHHHHHHHHHHS-SSTTSPPPP----S-TT---TTHHHHS-SSTTS---HHHHHHHHSGGG-EEETTTTSSTTEEEEEEEETTEEEEEEEE-TTTGGG-B-HHHHHHHHHHHHHHHHTT--EEEEEEE--BPP-HHHHHHTHHHHHHHHHHHHHH--S-EEEEEEEEE-TT-

Mean predicted aligned error: 3.32 Å

Organism: Streptomyces rubellomurinus (strain ATCC 31215) (NCBI:txid359131)

Sequence (212 aa):
GPDVVQAVTGEKISQNGLGGADVHAGVSGVSHFIYDDEQSCIEEVRYLLSLLPQNNREMPPSVVTEDPVERRNDSLLDLVPADGNRPYDMRKVIEEIVDHGEYLEVHERWATNVLCVLARVDGHVTGIIANQPQSLAGVLDINASEKAARFVQMCDAFNIPIVTLLDVPGFLPGVDQEHGGIIRHGAKLLYAYCNATVPRISLILRKAYGGA

InterPro domains:
  IPR011762 Acetyl-coenzyme A carboxyltransferase, N-terminal [PS50980] (1-64)
  IPR011763 Acetyl-coenzyme A carboxyltransferase, C-terminal [PS50989] (68-212)
  IPR029045 ClpP/crotonase-like domain superfamily [SSF52096] (23-212)
  IPR034733 Acetyl-coenzyme A carboxylase carboxyl transferase subunit beta [PF01039] (1-212)
  IPR051047 Acyl-CoA Carboxylase Beta Subunit [PTHR43842] (1-212)